Protein AF-B4JBG0-F1 (afdb_monomer)

Radius of gyration: 37.51 Å; Cα contacts (8 Å, |Δi|>4): 17; chains: 1; bounding box: 62×60×106 Å

Mean predicted aligned error: 23.63 Å

pLDDT: mean 70.53, std 15.58, range [37.72, 96.38]

Solvent-accessible surface area (backbone atoms only — not comparable to full-atom values): 13204 Å² total; per-residue (Å²): 129,67,69,64,56,56,51,51,51,51,54,51,50,54,48,53,53,52,51,49,61,75,44,58,84,72,68,72,91,70,79,75,73,77,75,76,70,78,68,74,83,73,75,82,73,74,81,70,59,73,80,53,52,57,50,53,54,50,50,52,53,47,50,55,56,53,70,66,50,75,58,70,83,39,72,68,43,46,50,54,52,52,52,52,53,52,50,50,54,49,48,54,51,52,53,58,68,71,44,82,84,78,75,79,76,85,73,83,68,92,79,79,80,88,86,83,91,81,79,93,68,99,72,76,83,82,74,77,76,72,72,48,78,65,57,61,54,54,58,74,74,43,80,87,78,60,52,72,70,57,50,52,51,50,52,54,52,52,51,49,52,36,66,71,40,90,84,50,53,69,68,53,42,52,51,50,50,62,71,49,63,79,53,77,81,68,77,85,71,74,79,82,74,90,75,80,84,81,86,87,133

Foldseek 3Di:
DCPVVVVVVVVVVVVVVVVCVVCVPVDDDDPPPPPPPVDDPDPPPPDDPPVVVVVVVVVVVVVVVVVPPDPCPDPVNVVVVVVVVVVVVVVVVVVVVPDDDDDPPPPPDPDDDDDDDDDDDPPDPVCPCPPPPVNVVVCVPDVVPDDPVSVVVVVVVLVVQVVVPVDDDSVVSVVVCVVCVVVPPPPPDDDDDPPPPDDDD

Sequence (201 aa):
MFHSDVKRLNNRHKRDVADRSKNWGKKKFTPNAFRRTEAEPVPEETSQPWNHVKNDILDGEHEERNAERFDMNSAQAKEFRRQREQNHRRNIIETSRNTKTKWESFDDDNNAAETSESKTNPGKKNYKETMTSKTKRSIMENPQNMDFTQRNYLRRKLTKAVMTQKNDSLNAAIQDMKRNACKVHKDQIQPLNKNNKFRNN

Organism: Drosophila grimshawi (NCBI:txid7222)

Structure (mmCIF, N/CA/C/O backbone):
data_AF-B4JBG0-F1
#
_entry.id   AF-B4JBG0-F1
#
loop_
_atom_site.group_PDB
_atom_site.id
_atom_site.type_symbol
_atom_site.label_atom_id
_atom_site.label_alt_id
_atom_site.label_comp_id
_atom_site.label_asym_id
_atom_site.label_entity_id
_atom_site.label_seq_id
_atom_site.pdbx_PDB_ins_code
_atom_site.Cartn_x
_atom_site.Cartn_y
_atom_site.Cartn_z
_atom_site.occupancy
_atom_site.B_iso_or_equiv
_atom_site.auth_seq_id
_atom_site.auth_comp_id
_atom_site.auth_asym_id
_atom_site.auth_atom_id
_atom_site.pdbx_PDB_model_num
ATOM 1 N N . MET A 1 1 ? -15.454 -18.303 -19.353 1.00 56.03 1 MET A N 1
ATOM 2 C CA . MET A 1 1 ? -14.757 -18.461 -20.651 1.00 56.03 1 MET A CA 1
ATOM 3 C C . MET A 1 1 ? -13.230 -18.615 -20.560 1.00 56.03 1 MET A C 1
ATOM 5 O O . MET A 1 1 ? -12.687 -19.261 -21.432 1.00 56.03 1 MET A O 1
ATOM 9 N N . PHE A 1 2 ? -12.521 -18.156 -19.517 1.00 60.69 2 PHE A N 1
ATOM 10 C CA . PHE A 1 2 ? -11.036 -18.164 -19.492 1.00 60.69 2 PHE A CA 1
ATOM 11 C C . PHE A 1 2 ? -10.324 -19.483 -19.111 1.00 60.69 2 PHE A C 1
ATOM 13 O O . PHE A 1 2 ? -9.099 -19.566 -19.155 1.00 60.69 2 PHE A O 1
ATOM 20 N N . HIS A 1 3 ? -11.047 -20.531 -18.702 1.00 61.06 3 HIS A N 1
ATOM 21 C CA . HIS A 1 3 ? -10.412 -21.753 -18.176 1.00 61.06 3 HIS A CA 1
ATOM 22 C C . HIS A 1 3 ? -9.765 -22.620 -19.273 1.00 61.06 3 HIS A C 1
ATOM 24 O O . HIS A 1 3 ? -8.791 -23.330 -19.013 1.00 61.06 3 HIS A O 1
ATOM 30 N N . SER A 1 4 ? -10.266 -22.548 -20.510 1.00 71.19 4 SER A N 1
ATOM 31 C CA . SER A 1 4 ? -9.694 -23.257 -21.661 1.00 71.19 4 SER A CA 1
ATOM 32 C C . SER A 1 4 ? -8.328 -22.703 -22.057 1.00 71.19 4 SER A C 1
ATOM 34 O O . SER A 1 4 ? -7.430 -23.473 -22.400 1.00 71.19 4 SER A O 1
ATOM 36 N N . ASP A 1 5 ? -8.152 -21.387 -21.966 1.00 75.19 5 ASP A N 1
ATOM 37 C CA . ASP A 1 5 ? -6.947 -20.707 -22.439 1.00 75.19 5 ASP A CA 1
ATOM 38 C C . ASP A 1 5 ? -5.786 -20.902 -21.466 1.00 75.19 5 ASP A C 1
ATOM 40 O O . ASP A 1 5 ? -4.676 -21.228 -21.887 1.00 75.19 5 ASP A O 1
ATOM 44 N N . VAL A 1 6 ? -6.064 -20.863 -20.159 1.00 76.75 6 VAL A N 1
ATOM 45 C CA . VAL A 1 6 ? -5.080 -21.189 -19.114 1.00 76.75 6 VAL A CA 1
ATOM 46 C C . VAL A 1 6 ? -4.609 -22.644 -19.236 1.00 76.75 6 VAL A C 1
ATOM 48 O O . VAL A 1 6 ? -3.413 -22.926 -19.142 1.00 76.75 6 VAL A O 1
ATOM 51 N N . LYS A 1 7 ? -5.522 -23.584 -19.520 1.00 78.88 7 LYS A N 1
ATOM 52 C CA . LYS A 1 7 ? -5.166 -24.998 -19.732 1.00 78.88 7 LYS A CA 1
ATOM 53 C C . LYS A 1 7 ? -4.326 -25.190 -21.002 1.00 78.88 7 LYS A C 1
ATOM 55 O O . LYS A 1 7 ? -3.377 -25.974 -20.993 1.00 78.88 7 LYS A O 1
ATOM 60 N N . ARG A 1 8 ? -4.629 -24.453 -22.079 1.00 78.75 8 ARG A N 1
ATOM 61 C CA . ARG A 1 8 ? -3.842 -24.455 -23.327 1.00 78.75 8 ARG A CA 1
ATOM 62 C C . ARG A 1 8 ? -2.435 -23.888 -23.119 1.00 78.75 8 ARG A C 1
ATOM 64 O O . ARG A 1 8 ? -1.479 -24.512 -23.573 1.00 78.75 8 ARG A O 1
ATOM 71 N N . LEU A 1 9 ? -2.300 -22.772 -22.403 1.00 81.38 9 LEU A N 1
ATOM 72 C CA . LEU A 1 9 ? -1.011 -22.164 -22.049 1.00 81.38 9 LEU A CA 1
ATOM 73 C C . LEU A 1 9 ? -0.147 -23.108 -21.206 1.00 81.38 9 LEU A C 1
ATOM 75 O O . LEU A 1 9 ? 1.017 -23.324 -21.531 1.00 81.38 9 LEU A O 1
ATOM 79 N N . ASN A 1 10 ? -0.730 -23.744 -20.187 1.00 87.19 10 ASN A N 1
ATOM 80 C CA . ASN A 1 10 ? -0.010 -24.693 -19.335 1.00 87.19 10 ASN A CA 1
ATOM 81 C C . ASN A 1 10 ? 0.473 -25.924 -20.128 1.00 87.19 10 ASN A C 1
ATOM 83 O O . ASN A 1 10 ? 1.607 -26.371 -19.978 1.00 87.19 10 ASN A O 1
ATOM 87 N N . ASN A 1 11 ? -0.353 -26.441 -21.042 1.00 88.00 11 ASN A N 1
ATOM 88 C CA . ASN A 1 11 ? 0.038 -27.560 -21.900 1.00 88.00 11 ASN A CA 1
ATOM 89 C C . ASN A 1 11 ? 1.145 -27.192 -22.899 1.00 88.00 11 ASN A C 1
ATOM 91 O O . ASN A 1 11 ? 2.016 -28.021 -23.152 1.00 88.00 11 ASN A O 1
ATOM 95 N N . ARG A 1 12 ? 1.133 -25.971 -23.453 1.00 88.75 12 ARG A N 1
ATOM 96 C CA . ARG A 1 12 ? 2.230 -25.469 -24.300 1.00 88.75 12 ARG A CA 1
ATOM 97 C C . ARG A 1 12 ? 3.521 -25.351 -23.498 1.00 88.75 12 ARG A C 1
ATOM 99 O O . ARG A 1 12 ? 4.521 -25.936 -23.885 1.00 88.75 12 ARG A O 1
ATOM 106 N N . HIS A 1 13 ? 3.453 -24.726 -22.325 1.00 91.75 13 HIS A N 1
ATOM 107 C CA . HIS A 1 13 ? 4.610 -24.570 -21.451 1.00 91.75 13 HIS A CA 1
ATOM 108 C C . HIS A 1 13 ? 5.239 -25.916 -21.062 1.00 91.75 13 HIS A C 1
ATOM 110 O O . HIS A 1 13 ? 6.452 -26.082 -21.150 1.00 91.75 13 HIS A O 1
ATOM 116 N N . LYS A 1 14 ? 4.425 -26.917 -20.700 1.00 93.06 14 LYS A N 1
ATOM 117 C CA . LYS A 1 14 ? 4.922 -28.268 -20.389 1.00 93.06 14 LYS A CA 1
ATOM 118 C C . LYS A 1 14 ? 5.641 -28.928 -21.568 1.00 93.0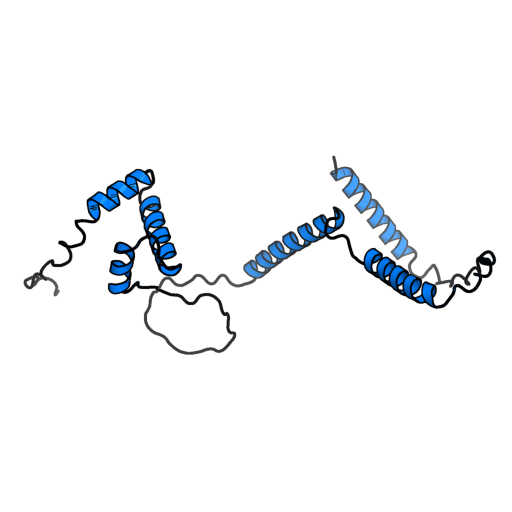6 14 LYS A C 1
ATOM 120 O O . LYS A 1 14 ? 6.638 -29.610 -21.349 1.00 93.06 14 LYS A O 1
ATOM 125 N N . ARG A 1 15 ? 5.151 -28.732 -22.797 1.00 91.81 15 ARG A N 1
ATOM 126 C CA . ARG A 1 15 ? 5.816 -29.235 -24.010 1.00 91.81 15 ARG A CA 1
ATOM 127 C C . ARG A 1 15 ? 7.142 -28.522 -24.242 1.00 91.81 15 ARG A C 1
ATOM 129 O O . ARG A 1 15 ? 8.154 -29.195 -24.375 1.00 91.81 15 ARG A O 1
ATOM 136 N N . ASP A 1 16 ? 7.161 -27.196 -24.146 1.00 91.88 16 ASP A N 1
ATOM 137 C CA . ASP A 1 16 ? 8.381 -26.403 -24.329 1.00 91.88 16 ASP A CA 1
ATOM 138 C C . ASP A 1 16 ? 9.471 -26.781 -23.316 1.00 91.88 16 ASP A C 1
ATOM 140 O O . ASP A 1 16 ? 10.646 -26.887 -23.667 1.00 91.88 16 ASP A O 1
ATOM 144 N N . VAL A 1 17 ? 9.097 -27.015 -22.053 1.00 93.06 17 VAL A N 1
ATOM 145 C CA . VAL A 1 17 ? 10.032 -27.467 -21.011 1.00 93.06 17 VAL A CA 1
ATOM 146 C C . VAL A 1 17 ? 10.574 -28.862 -21.326 1.00 93.06 17 VAL A C 1
ATOM 148 O O . VAL A 1 17 ? 11.779 -29.084 -21.204 1.00 93.06 17 VAL A O 1
ATOM 151 N N . ALA A 1 18 ? 9.716 -29.789 -21.763 1.00 92.94 18 ALA A N 1
ATOM 152 C CA . ALA A 1 18 ? 10.130 -31.139 -22.139 1.00 92.94 18 ALA A CA 1
ATOM 153 C C . ALA A 1 18 ? 11.039 -31.152 -23.381 1.00 92.94 18 ALA A C 1
ATOM 155 O O . ALA A 1 18 ? 11.994 -31.925 -23.445 1.00 92.94 18 ALA A O 1
ATOM 156 N N . ASP A 1 19 ? 10.783 -30.285 -24.357 1.00 91.75 19 ASP A N 1
ATOM 157 C CA . ASP A 1 19 ? 11.607 -30.177 -25.559 1.00 91.75 19 ASP A CA 1
ATOM 158 C C . ASP A 1 19 ? 12.957 -29.520 -25.249 1.00 91.75 19 ASP A C 1
ATOM 160 O O . ASP A 1 19 ? 13.998 -29.981 -25.722 1.00 91.75 19 ASP A O 1
ATOM 164 N N . ARG A 1 20 ? 12.976 -28.495 -24.385 1.00 87.19 20 ARG A N 1
ATOM 165 C CA . ARG A 1 20 ? 14.219 -27.882 -23.890 1.00 87.19 20 ARG A CA 1
ATOM 166 C C . ARG A 1 20 ? 15.070 -28.867 -23.100 1.00 87.19 20 ARG A C 1
ATOM 168 O O . ARG A 1 20 ? 16.278 -28.889 -23.310 1.00 87.19 20 ARG A O 1
ATOM 175 N N . SER A 1 21 ? 14.474 -29.689 -22.234 1.00 89.31 21 SER A N 1
ATOM 176 C CA . SER A 1 21 ? 15.226 -30.686 -21.462 1.00 89.31 21 SER A CA 1
ATOM 177 C C . SER A 1 21 ? 15.773 -31.809 -22.350 1.00 89.31 21 SER A C 1
ATOM 179 O O . SER A 1 21 ? 16.928 -32.192 -22.196 1.00 89.31 21 SER A O 1
ATOM 181 N N . LYS A 1 22 ? 15.010 -32.273 -23.350 1.00 89.69 22 LYS A N 1
ATOM 182 C CA . LYS A 1 22 ? 15.480 -33.259 -24.347 1.00 89.69 22 LYS A CA 1
ATOM 183 C C . LYS A 1 22 ? 16.583 -32.733 -25.266 1.00 89.69 22 LYS A C 1
ATOM 185 O O . LYS A 1 22 ? 17.372 -33.529 -25.786 1.00 89.69 22 LYS A O 1
ATOM 190 N N . ASN A 1 23 ? 16.601 -31.425 -25.512 1.00 86.50 23 ASN A N 1
ATOM 191 C CA . ASN A 1 23 ? 17.587 -30.760 -26.364 1.00 86.50 23 ASN A CA 1
ATOM 192 C C . ASN A 1 23 ? 18.730 -30.118 -25.570 1.00 86.50 23 ASN A C 1
ATOM 194 O O . ASN A 1 23 ? 19.652 -29.558 -26.173 1.00 86.50 23 ASN A O 1
ATOM 198 N N . TRP A 1 24 ? 18.702 -30.230 -24.239 1.00 83.69 24 TRP A N 1
ATOM 199 C CA . TRP A 1 24 ? 19.770 -29.763 -23.369 1.00 83.69 24 TRP A CA 1
ATOM 200 C C . TRP A 1 24 ? 21.075 -30.479 -23.732 1.00 83.69 24 TRP A C 1
ATOM 202 O O . TRP A 1 24 ? 21.121 -31.703 -23.831 1.00 83.69 24 TRP A O 1
ATOM 212 N N . GLY A 1 25 ? 22.126 -29.713 -24.020 1.00 82.69 25 GLY A N 1
ATOM 213 C CA . GLY A 1 25 ? 23.433 -30.243 -24.425 1.00 82.69 25 GLY A CA 1
ATOM 214 C C . GLY A 1 25 ? 23.555 -30.719 -25.881 1.00 82.69 25 GLY A C 1
ATOM 215 O O . GLY A 1 25 ? 24.675 -30.934 -26.336 1.00 82.69 25 GLY A O 1
ATOM 216 N N . LYS A 1 26 ? 22.458 -30.834 -26.650 1.00 86.38 26 LYS A N 1
ATOM 217 C CA . LYS A 1 26 ? 22.520 -31.215 -28.080 1.00 86.38 26 LYS A CA 1
ATOM 218 C C . LYS A 1 26 ? 22.885 -30.044 -28.987 1.00 86.38 26 LYS A C 1
ATOM 220 O O . LYS A 1 26 ? 23.629 -30.210 -29.950 1.00 86.38 26 LYS A O 1
ATOM 225 N N . LYS A 1 27 ? 22.365 -28.850 -28.686 1.00 83.25 27 LYS A N 1
ATOM 226 C CA . LYS A 1 27 ? 22.688 -27.623 -29.420 1.00 83.25 27 LYS A CA 1
ATOM 227 C C . LYS A 1 27 ? 23.849 -26.921 -28.723 1.00 83.25 27 LYS A C 1
ATOM 229 O O . LYS A 1 27 ? 23.680 -26.385 -27.631 1.00 83.25 27 LYS A O 1
ATOM 234 N N . LYS A 1 28 ? 25.026 -26.925 -29.350 1.00 84.38 28 LYS A N 1
ATOM 235 C CA . LYS A 1 28 ? 26.156 -26.111 -28.891 1.00 84.38 28 LYS A CA 1
ATOM 236 C C . LYS A 1 28 ? 25.853 -24.638 -29.155 1.00 84.38 28 LYS A C 1
ATOM 238 O O . LYS A 1 28 ? 25.205 -24.299 -30.146 1.00 84.38 28 LYS A O 1
ATOM 243 N N . PHE A 1 29 ? 26.304 -23.771 -28.256 1.00 80.88 29 PHE A N 1
ATOM 244 C CA . PHE A 1 29 ? 26.262 -22.334 -28.478 1.00 80.88 29 PHE A CA 1
ATOM 245 C C . PHE A 1 29 ? 27.183 -22.000 -29.656 1.00 80.88 29 PHE A C 1
ATOM 247 O O . PHE A 1 29 ? 28.402 -22.092 -29.544 1.00 80.88 29 PHE A O 1
ATOM 254 N N . THR A 1 30 ? 26.593 -21.664 -30.798 1.00 82.31 30 THR A N 1
ATOM 255 C CA . THR A 1 30 ? 27.306 -21.069 -31.926 1.00 82.31 30 THR A CA 1
ATOM 256 C C . THR A 1 30 ? 27.101 -19.562 -31.816 1.00 82.31 30 THR A C 1
ATOM 258 O O . THR A 1 30 ? 25.978 -19.113 -32.079 1.00 82.31 30 THR A O 1
ATOM 261 N N . PRO A 1 31 ? 28.106 -18.781 -31.370 1.00 80.50 31 PRO A N 1
ATOM 262 C CA . PRO A 1 31 ? 27.984 -17.333 -31.360 1.00 80.50 31 PRO A CA 1
ATOM 263 C C . PRO A 1 31 ? 27.616 -16.898 -32.773 1.00 80.50 31 PRO A C 1
ATOM 265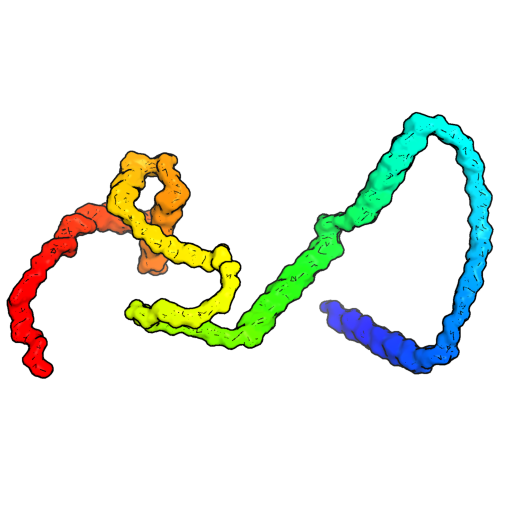 O O . PRO A 1 31 ? 28.273 -17.279 -33.742 1.00 80.50 31 PRO A O 1
ATOM 268 N N . ASN A 1 32 ? 26.508 -16.173 -32.890 1.00 78.12 32 ASN A N 1
ATOM 269 C CA . ASN A 1 32 ? 26.124 -15.583 -34.155 1.00 78.12 32 ASN A CA 1
ATOM 270 C C . ASN A 1 32 ? 27.216 -14.560 -34.465 1.00 78.12 32 ASN A C 1
ATOM 272 O O . ASN A 1 32 ? 27.282 -13.531 -33.793 1.00 78.12 32 ASN A O 1
ATOM 276 N N . ALA A 1 33 ? 28.131 -14.893 -35.382 1.00 73.62 33 ALA A N 1
ATOM 277 C CA . ALA A 1 33 ? 29.128 -13.950 -35.858 1.00 73.62 33 ALA A CA 1
ATOM 278 C C . ALA A 1 33 ? 28.343 -12.716 -36.274 1.00 73.62 33 ALA A C 1
ATOM 280 O O . ALA A 1 33 ? 27.440 -12.851 -37.100 1.00 73.62 33 ALA A O 1
ATOM 281 N N . PHE A 1 34 ? 28.599 -11.589 -35.604 1.00 67.06 34 PHE A N 1
ATOM 282 C CA . PHE A 1 34 ? 27.890 -10.336 -35.806 1.00 67.06 34 PHE A CA 1
ATOM 283 C C . PHE A 1 34 ? 27.675 -10.157 -37.304 1.00 67.06 34 PHE A C 1
ATOM 285 O O . PHE A 1 34 ? 28.624 -9.868 -38.035 1.00 67.06 34 PHE A O 1
ATOM 292 N N . ARG A 1 35 ? 26.449 -10.414 -37.780 1.00 62.00 35 ARG A N 1
ATOM 293 C CA . ARG A 1 35 ? 26.078 -10.014 -39.126 1.00 62.00 35 ARG A CA 1
ATOM 294 C C . ARG A 1 35 ? 26.209 -8.510 -39.053 1.00 62.00 35 ARG A C 1
ATOM 296 O O . ARG A 1 35 ? 25.406 -7.864 -38.386 1.00 62.00 35 ARG A O 1
ATOM 303 N N . ARG A 1 36 ? 27.288 -7.987 -39.634 1.00 59.69 36 ARG A N 1
ATOM 304 C CA . ARG A 1 36 ? 27.397 -6.577 -39.958 1.00 59.69 36 ARG A CA 1
ATOM 305 C C . ARG A 1 36 ? 26.268 -6.349 -40.944 1.00 59.69 36 ARG A C 1
ATOM 307 O O . ARG A 1 36 ? 26.414 -6.595 -42.133 1.00 59.69 36 ARG A O 1
ATOM 314 N N . THR A 1 37 ? 25.096 -6.026 -40.420 1.00 60.41 37 THR A N 1
ATOM 315 C CA . THR A 1 37 ? 24.135 -5.248 -41.172 1.00 60.41 37 THR A CA 1
ATOM 316 C C . THR A 1 37 ? 24.921 -3.990 -41.490 1.00 60.41 37 THR A C 1
ATOM 318 O O . THR A 1 37 ? 25.260 -3.247 -40.569 1.00 60.41 37 THR A O 1
ATOM 321 N N . GLU A 1 38 ? 25.380 -3.853 -42.733 1.00 63.91 38 GLU A N 1
ATOM 322 C CA . GLU A 1 38 ? 25.881 -2.577 -43.225 1.00 63.91 38 GLU A CA 1
ATOM 323 C C . GLU A 1 38 ? 24.757 -1.584 -42.953 1.00 63.91 38 GLU A C 1
ATOM 325 O O . GLU A 1 38 ? 23.702 -1.633 -43.582 1.00 63.91 38 GLU A O 1
ATOM 330 N N . ALA A 1 39 ? 24.924 -0.795 -41.895 1.00 63.44 39 ALA A N 1
ATOM 331 C CA . ALA A 1 39 ? 24.074 0.348 -41.673 1.00 63.44 39 ALA A CA 1
ATOM 332 C C . ALA A 1 39 ? 24.335 1.272 -42.859 1.00 63.44 39 ALA A C 1
ATOM 334 O O . ALA A 1 39 ? 25.496 1.546 -43.178 1.00 63.44 39 ALA A O 1
ATOM 335 N N . GLU A 1 40 ? 23.265 1.677 -43.540 1.00 70.69 40 GLU A N 1
ATOM 336 C CA . GLU A 1 40 ? 23.336 2.698 -44.578 1.00 70.69 40 GLU A CA 1
ATOM 337 C C . GLU A 1 40 ? 24.154 3.885 -44.042 1.00 70.69 40 GLU A C 1
ATOM 339 O O . GLU A 1 40 ? 24.006 4.230 -42.863 1.00 70.69 40 GLU A O 1
ATOM 344 N N . PRO A 1 41 ? 25.064 4.466 -44.846 1.00 62.91 41 PRO A N 1
ATOM 345 C CA . PRO A 1 41 ? 25.885 5.578 -44.395 1.00 62.91 41 PRO A CA 1
ATOM 346 C C . PRO A 1 41 ? 24.961 6.700 -43.927 1.00 62.91 41 PRO A C 1
ATOM 348 O O . PRO A 1 41 ? 24.221 7.283 -44.721 1.00 62.91 41 PRO A O 1
ATOM 351 N N . VAL A 1 42 ? 24.979 6.956 -42.619 1.00 63.81 42 VAL A N 1
ATOM 352 C CA . VAL A 1 42 ? 24.262 8.074 -42.010 1.00 63.81 42 VAL A CA 1
ATOM 353 C C . VAL A 1 42 ? 24.779 9.340 -42.698 1.00 63.81 42 VAL A C 1
ATOM 355 O O . VAL A 1 42 ? 25.999 9.520 -42.749 1.00 63.81 42 VAL A O 1
ATOM 358 N N . PRO A 1 43 ? 23.905 10.175 -43.290 1.00 66.31 43 PRO A N 1
ATOM 359 C CA . PRO A 1 43 ? 24.338 11.415 -43.917 1.00 66.31 43 PRO A CA 1
ATOM 360 C C . PRO A 1 43 ? 25.118 12.230 -42.886 1.00 66.31 43 PRO A C 1
ATOM 362 O O . PRO A 1 43 ? 24.651 12.392 -41.761 1.00 66.31 43 PRO A O 1
ATOM 365 N N . GLU A 1 44 ? 26.317 12.684 -43.257 1.00 62.62 44 GLU A N 1
ATOM 366 C CA . GLU A 1 44 ? 27.187 13.466 -42.380 1.00 62.62 44 GLU A CA 1
ATOM 367 C C . GLU A 1 44 ? 26.400 14.656 -41.823 1.00 62.62 44 GLU A C 1
ATOM 369 O O . GLU A 1 44 ? 26.018 15.574 -42.554 1.00 62.62 44 GLU A O 1
ATOM 374 N N . GLU A 1 45 ? 26.104 14.603 -40.526 1.00 62.19 45 GLU A N 1
ATOM 375 C CA . GLU A 1 45 ? 25.400 15.666 -39.830 1.00 62.19 45 GLU A CA 1
ATOM 376 C C . GLU A 1 45 ? 26.271 16.921 -39.897 1.00 62.19 45 GLU A C 1
ATOM 378 O O . GLU A 1 45 ? 27.345 17.002 -39.297 1.00 62.19 45 GLU A O 1
ATOM 383 N N . THR A 1 46 ? 25.828 17.909 -40.673 1.00 63.91 46 THR A N 1
ATOM 384 C CA . THR A 1 46 ? 26.447 19.232 -40.707 1.00 63.91 46 THR A CA 1
ATOM 385 C C . THR A 1 46 ? 26.528 19.749 -39.275 1.00 63.91 46 THR A C 1
ATOM 387 O O . THR A 1 46 ? 25.490 19.898 -38.628 1.00 63.91 46 THR A O 1
ATOM 390 N N . SER A 1 47 ? 27.746 19.984 -38.779 1.00 64.06 47 SER A N 1
ATOM 391 C CA . SER A 1 47 ? 28.008 20.315 -37.378 1.00 64.06 47 SER A CA 1
ATOM 392 C C . SER A 1 47 ? 27.096 21.448 -36.907 1.00 64.06 47 SER A C 1
ATOM 394 O O . SER A 1 47 ? 27.250 22.595 -37.341 1.00 64.06 47 SER A O 1
ATOM 396 N N . GLN A 1 48 ? 26.142 21.131 -36.032 1.00 69.50 48 GLN A N 1
ATOM 397 C CA . GLN A 1 48 ? 25.280 22.151 -35.459 1.00 69.50 48 GLN A CA 1
ATOM 398 C C . GLN A 1 48 ? 26.102 23.086 -34.554 1.00 69.50 48 GLN A C 1
ATOM 400 O O . GLN A 1 48 ? 27.048 22.642 -33.893 1.00 69.50 48 GLN A O 1
ATOM 405 N N . PRO A 1 49 ? 25.778 24.391 -34.499 1.00 81.12 49 PRO A N 1
ATOM 406 C CA . PRO A 1 49 ? 26.466 25.323 -33.612 1.00 81.12 49 PRO A CA 1
ATOM 407 C C . PRO A 1 49 ? 26.367 24.863 -32.152 1.00 81.12 49 PRO A C 1
ATOM 409 O O . PRO A 1 49 ? 25.313 24.403 -31.721 1.00 81.12 49 PRO A O 1
ATO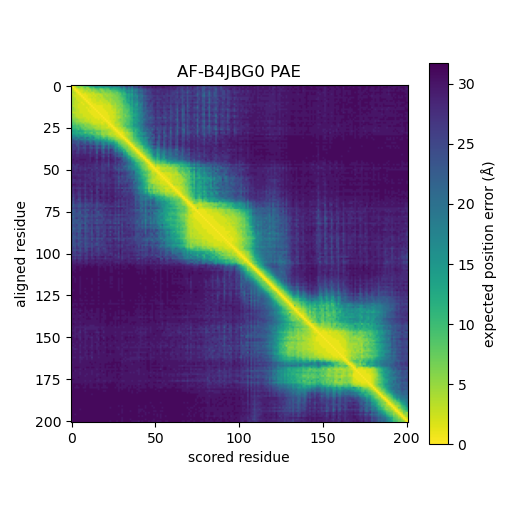M 412 N N . TRP A 1 50 ? 27.417 25.076 -31.351 1.00 75.12 50 TRP A N 1
ATOM 413 C CA . TRP A 1 50 ? 27.492 24.640 -29.941 1.00 75.12 50 TRP A CA 1
ATOM 414 C C . TRP A 1 50 ? 26.313 25.100 -29.062 1.00 75.12 50 TRP A C 1
ATOM 416 O O . TRP A 1 50 ? 25.987 24.471 -28.056 1.00 75.12 50 TRP A O 1
ATOM 426 N N . ASN A 1 51 ? 25.655 26.196 -29.448 1.00 75.75 51 ASN A N 1
ATOM 427 C CA . ASN A 1 51 ? 24.460 26.701 -28.774 1.00 75.75 51 ASN A CA 1
ATOM 428 C C . ASN A 1 51 ? 23.255 25.752 -28.894 1.00 75.75 51 ASN A C 1
ATOM 430 O O . ASN A 1 51 ? 22.434 25.728 -27.984 1.00 75.75 51 ASN A O 1
ATOM 434 N N . HIS A 1 52 ? 23.162 24.969 -29.972 1.00 77.56 52 HIS A N 1
ATOM 435 C CA . HIS A 1 52 ? 22.097 23.986 -30.194 1.00 77.56 52 HIS A CA 1
ATOM 436 C C . HIS A 1 52 ? 22.433 22.631 -29.567 1.00 77.56 52 HIS A C 1
ATOM 438 O O . HIS A 1 52 ? 21.577 22.042 -28.921 1.00 77.56 52 HIS A O 1
ATOM 444 N N . VAL A 1 53 ? 23.712 22.239 -29.585 1.00 78.25 53 VAL A N 1
ATOM 445 C CA . VAL A 1 53 ? 24.203 20.987 -28.978 1.00 78.25 53 VAL A CA 1
ATOM 446 C C . VAL A 1 53 ? 23.832 20.871 -27.494 1.00 78.25 53 VAL A C 1
ATOM 448 O O . VAL A 1 53 ? 23.504 19.792 -27.016 1.00 78.25 53 VAL A O 1
ATOM 451 N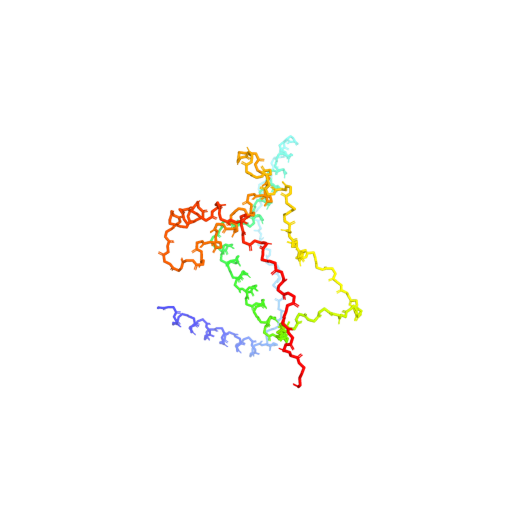 N . LYS A 1 54 ? 23.853 21.976 -26.737 1.00 76.75 54 LYS A N 1
ATOM 452 C CA . LYS A 1 54 ? 23.441 21.958 -25.321 1.00 76.75 54 LYS A CA 1
ATOM 453 C C . LYS A 1 54 ? 21.959 21.643 -25.138 1.00 76.75 54 LYS A C 1
ATOM 455 O O . LYS A 1 54 ? 21.621 20.959 -24.179 1.00 76.75 54 LYS A O 1
ATOM 460 N N . ASN A 1 55 ? 21.106 22.159 -26.019 1.00 80.12 55 ASN A N 1
ATOM 461 C CA . ASN A 1 55 ? 19.677 21.880 -25.968 1.00 80.12 55 ASN A CA 1
ATOM 462 C C . ASN A 1 55 ? 19.420 20.440 -26.407 1.00 80.12 55 ASN A C 1
ATOM 464 O O . ASN A 1 55 ? 18.724 19.738 -25.695 1.00 80.12 55 ASN A O 1
ATOM 468 N N . ASP A 1 56 ? 20.101 19.957 -27.448 1.00 79.25 56 ASP A N 1
ATOM 469 C CA . ASP A 1 56 ? 19.974 18.569 -27.909 1.00 79.25 56 ASP A CA 1
ATOM 470 C C . ASP A 1 56 ? 20.431 17.553 -26.848 1.00 79.25 56 ASP A C 1
ATOM 472 O O . ASP A 1 56 ? 19.799 16.517 -26.663 1.00 79.25 56 ASP A O 1
ATOM 476 N N . ILE A 1 57 ? 21.499 17.856 -26.096 1.00 78.00 57 ILE A N 1
ATOM 477 C CA . ILE A 1 57 ? 21.942 17.022 -24.965 1.00 78.00 57 ILE A CA 1
ATOM 478 C C . ILE A 1 57 ? 20.883 17.004 -23.855 1.00 78.00 57 ILE A C 1
ATOM 480 O O . ILE A 1 57 ? 20.616 15.950 -23.277 1.00 78.00 57 ILE A O 1
ATOM 484 N N . LEU A 1 58 ? 20.289 18.158 -23.539 1.00 76.94 58 LEU A N 1
ATOM 485 C CA . LEU A 1 58 ? 19.250 18.251 -22.512 1.00 76.94 58 LEU A CA 1
ATOM 486 C C . LEU A 1 58 ? 17.959 17.555 -22.951 1.00 76.94 58 LEU A C 1
ATOM 488 O O . LEU A 1 58 ? 17.357 16.845 -22.149 1.00 76.94 58 LEU A O 1
ATOM 492 N N . ASP A 1 59 ? 17.559 17.726 -24.206 1.00 78.38 59 ASP A N 1
ATOM 493 C CA . ASP A 1 59 ? 16.354 17.139 -24.781 1.00 78.38 59 ASP A CA 1
ATOM 494 C C . ASP A 1 59 ? 16.509 15.618 -24.912 1.00 78.38 59 ASP A C 1
ATOM 496 O O . ASP A 1 59 ? 15.628 14.883 -24.467 1.00 78.38 59 ASP A O 1
ATOM 500 N N . GLY A 1 60 ? 17.670 15.131 -25.365 1.00 75.81 60 GLY A N 1
ATOM 501 C CA . GLY A 1 60 ? 17.997 13.703 -25.382 1.00 75.81 60 GLY A CA 1
ATOM 502 C C . GLY A 1 60 ? 17.998 13.077 -23.983 1.00 75.81 60 GLY A C 1
ATOM 503 O O . GLY A 1 60 ? 17.394 12.027 -23.770 1.00 75.81 60 GLY A O 1
ATOM 504 N N . GLU A 1 61 ? 18.585 13.747 -22.985 1.00 72.56 61 GLU A N 1
ATOM 505 C CA . GLU A 1 61 ? 18.569 13.257 -21.600 1.00 72.56 61 GLU A CA 1
ATOM 506 C C . GLU A 1 61 ? 17.153 13.286 -20.992 1.00 72.56 61 GLU A C 1
ATOM 508 O O . GLU A 1 61 ? 16.776 12.403 -20.212 1.00 72.56 61 GLU A O 1
ATOM 513 N N . HIS A 1 62 ? 16.335 14.281 -21.341 1.00 68.06 62 HIS A N 1
ATOM 514 C CA . HIS A 1 62 ? 14.938 14.350 -20.922 1.00 68.06 62 HIS A CA 1
ATOM 515 C C . HIS A 1 62 ? 14.081 13.265 -21.576 1.00 68.06 62 HIS A C 1
ATOM 517 O O . HIS A 1 62 ? 13.245 12.677 -20.886 1.00 68.06 62 HIS A O 1
ATOM 523 N N . GLU A 1 63 ? 14.278 12.974 -22.858 1.00 67.75 63 GLU A N 1
ATOM 524 C CA . GLU A 1 63 ? 13.575 11.909 -23.573 1.00 67.75 63 GLU A CA 1
ATOM 525 C C . GLU A 1 63 ? 13.968 10.524 -23.058 1.00 67.75 63 GLU A C 1
ATOM 527 O O . GLU A 1 63 ? 13.077 9.728 -22.763 1.00 67.75 63 GLU A O 1
ATOM 532 N N . GLU A 1 64 ? 15.255 10.257 -22.821 1.00 66.75 64 GLU A N 1
ATOM 533 C CA . GLU A 1 64 ? 15.715 8.996 -22.224 1.00 66.75 64 GLU A CA 1
ATOM 534 C C . GLU A 1 64 ? 15.174 8.813 -20.799 1.00 66.75 64 GLU A C 1
ATOM 536 O O . GLU A 1 64 ? 14.590 7.774 -20.474 1.00 66.75 64 GLU A O 1
ATOM 541 N N . ARG A 1 65 ? 15.257 9.850 -19.952 1.00 64.94 65 ARG A N 1
ATOM 542 C CA . ARG A 1 65 ? 14.700 9.802 -18.588 1.00 64.94 65 ARG A CA 1
ATOM 543 C C . ARG A 1 65 ? 13.177 9.691 -18.572 1.00 64.94 65 ARG A C 1
ATOM 545 O O . ARG A 1 65 ? 12.627 9.135 -17.622 1.00 64.94 65 ARG A O 1
ATOM 552 N N . ASN A 1 66 ? 12.472 10.244 -19.558 1.00 64.19 66 ASN A N 1
ATOM 553 C CA . ASN A 1 66 ? 11.015 10.137 -19.655 1.00 64.19 66 ASN A CA 1
ATOM 554 C C . ASN A 1 66 ? 10.574 8.798 -20.260 1.00 64.19 66 ASN A C 1
ATOM 556 O O . ASN A 1 66 ? 9.556 8.264 -19.825 1.00 64.19 66 ASN A O 1
ATOM 560 N N . ALA A 1 67 ? 11.347 8.219 -21.179 1.00 61.88 67 ALA A N 1
ATOM 561 C CA . ALA A 1 67 ? 11.132 6.869 -21.693 1.00 61.88 67 ALA A CA 1
ATOM 562 C C . ALA A 1 67 ? 11.347 5.801 -20.602 1.00 61.88 67 ALA A C 1
ATOM 564 O O . ALA A 1 67 ? 10.619 4.808 -20.558 1.00 61.88 67 ALA A O 1
ATOM 565 N N . GLU A 1 68 ? 12.280 6.030 -19.669 1.00 59.66 68 GLU A N 1
ATOM 566 C CA . GLU A 1 68 ? 12.503 5.171 -18.495 1.00 59.66 68 GLU A CA 1
ATOM 567 C C . GLU A 1 68 ? 11.514 5.401 -17.339 1.00 59.66 68 GLU A C 1
ATOM 569 O O . GLU A 1 68 ? 11.402 4.568 -16.428 1.00 59.66 68 GLU A O 1
ATOM 574 N N . ARG A 1 69 ? 10.755 6.505 -17.343 1.00 63.22 69 ARG A N 1
ATOM 575 C CA . ARG A 1 69 ? 9.717 6.747 -16.334 1.00 63.22 69 ARG A CA 1
ATOM 576 C C . ARG A 1 69 ? 8.535 5.825 -16.592 1.00 63.22 69 ARG A C 1
ATOM 578 O O . ARG A 1 69 ? 7.616 6.135 -17.341 1.00 63.22 69 ARG A O 1
ATOM 585 N N . PHE A 1 70 ? 8.546 4.690 -15.898 1.00 62.88 70 PHE A N 1
ATOM 586 C CA . PHE A 1 70 ? 7.439 3.742 -15.874 1.00 62.88 70 PHE A CA 1
ATOM 587 C C . PHE A 1 70 ? 6.133 4.474 -15.539 1.00 62.88 70 PHE A C 1
ATOM 589 O O . PHE A 1 70 ? 5.967 4.981 -14.424 1.00 62.88 70 PHE A O 1
ATOM 596 N N . ASP A 1 71 ? 5.204 4.531 -16.494 1.00 74.06 71 ASP A N 1
ATOM 597 C CA . ASP A 1 71 ? 3.910 5.177 -16.295 1.00 74.06 71 ASP A CA 1
ATOM 598 C C . ASP A 1 71 ? 3.136 4.447 -15.188 1.00 74.06 71 ASP A C 1
ATOM 600 O O . ASP A 1 71 ? 2.530 3.392 -15.385 1.00 74.06 71 ASP A O 1
ATOM 604 N N . MET A 1 72 ? 3.152 5.027 -13.987 1.00 72.88 72 MET A N 1
ATOM 605 C CA . MET A 1 72 ? 2.458 4.506 -12.809 1.00 72.88 72 MET A CA 1
ATOM 606 C C . MET A 1 72 ? 0.933 4.472 -12.978 1.00 72.88 72 MET A C 1
ATOM 608 O O . MET A 1 72 ? 0.253 3.793 -12.201 1.00 72.88 72 MET A O 1
ATOM 612 N N . ASN A 1 73 ? 0.392 5.189 -13.967 1.00 77.00 73 ASN A N 1
ATOM 613 C CA . ASN A 1 73 ? -1.033 5.234 -14.270 1.00 77.00 73 ASN A CA 1
ATOM 614 C C . ASN A 1 73 ? -1.452 4.241 -15.360 1.00 77.00 73 ASN A C 1
ATOM 616 O O . ASN A 1 73 ? -2.660 3.998 -15.503 1.00 77.00 73 ASN A O 1
ATOM 620 N N . SER A 1 74 ? -0.488 3.623 -16.049 1.00 86.88 74 SER A N 1
ATOM 621 C CA . SER A 1 74 ? -0.729 2.546 -17.005 1.00 86.88 74 SER A CA 1
ATOM 622 C C . SER A 1 74 ? -1.494 1.392 -16.350 1.00 86.88 74 SER A C 1
ATOM 624 O O . SER A 1 74 ? -1.309 1.063 -15.170 1.00 86.88 74 SER A O 1
ATOM 626 N N . ALA A 1 75 ? -2.377 0.751 -17.120 1.00 86.12 75 ALA A N 1
ATOM 627 C CA . ALA A 1 75 ? -3.181 -0.378 -16.654 1.00 86.12 75 ALA A CA 1
ATOM 628 C C . ALA A 1 75 ? -2.305 -1.513 -16.092 1.00 86.12 75 ALA A C 1
ATOM 630 O O . ALA A 1 75 ? -2.632 -2.101 -15.060 1.00 86.12 75 ALA A O 1
ATOM 631 N N . GLN A 1 76 ? -1.146 -1.746 -16.713 1.00 85.44 76 GLN A N 1
ATOM 632 C CA . GLN A 1 76 ? -0.187 -2.759 -16.286 1.00 85.44 76 GLN A CA 1
ATOM 633 C C . GLN A 1 76 ? 0.458 -2.409 -14.932 1.00 85.44 76 GLN A C 1
ATOM 635 O O . GLN A 1 76 ? 0.561 -3.260 -14.048 1.00 85.44 76 GLN A O 1
ATOM 640 N N . ALA A 1 77 ? 0.826 -1.141 -14.718 1.00 83.88 77 ALA A N 1
ATOM 641 C CA . ALA A 1 77 ? 1.379 -0.666 -13.448 1.00 83.88 77 ALA A CA 1
ATOM 642 C C . ALA A 1 77 ? 0.374 -0.814 -12.294 1.00 83.88 77 ALA A C 1
ATOM 644 O O . ALA A 1 77 ? 0.720 -1.247 -11.188 1.00 83.88 77 ALA A O 1
ATOM 645 N N . LYS A 1 78 ? -0.899 -0.502 -12.564 1.00 88.88 78 LYS A N 1
ATOM 646 C CA . LYS A 1 78 ? -1.999 -0.675 -11.606 1.00 88.88 78 LYS A CA 1
ATOM 647 C C . LYS A 1 78 ? -2.207 -2.144 -11.245 1.00 88.88 78 LYS A C 1
ATOM 649 O O . LYS A 1 78 ? -2.421 -2.457 -10.072 1.00 88.88 78 LYS A O 1
ATOM 654 N N . GLU A 1 79 ? -2.099 -3.047 -12.217 1.00 91.94 79 GLU A N 1
ATOM 655 C CA . GLU A 1 79 ? -2.214 -4.481 -11.967 1.00 91.94 79 GLU A CA 1
ATOM 656 C C . GLU A 1 79 ? -1.070 -5.010 -11.094 1.00 91.94 79 GLU A C 1
ATOM 658 O O . GLU A 1 79 ? -1.334 -5.696 -10.102 1.00 91.94 79 GLU A O 1
ATOM 663 N N . PHE A 1 80 ? 0.178 -4.620 -11.372 1.00 90.19 80 PHE A N 1
ATOM 664 C CA . PHE A 1 80 ? 1.317 -4.974 -10.521 1.00 90.19 80 PHE A CA 1
ATOM 665 C C . PHE A 1 80 ? 1.162 -4.442 -9.092 1.00 90.19 80 PHE A C 1
ATOM 667 O O . PHE A 1 80 ? 1.431 -5.168 -8.131 1.00 90.19 80 PHE A O 1
ATOM 674 N N . ARG A 1 81 ? 0.661 -3.210 -8.921 1.00 88.44 81 ARG A N 1
ATOM 675 C CA . ARG A 1 81 ? 0.370 -2.645 -7.593 1.00 88.44 81 ARG A CA 1
ATOM 676 C C . ARG A 1 81 ? -0.671 -3.483 -6.847 1.00 88.44 81 ARG A C 1
ATOM 678 O O . ARG A 1 81 ? -0.452 -3.827 -5.685 1.00 88.44 81 ARG A O 1
ATOM 685 N N . ARG A 1 82 ? -1.761 -3.864 -7.521 1.00 92.88 82 ARG A N 1
ATOM 686 C CA . ARG A 1 82 ? -2.821 -4.704 -6.943 1.00 92.88 82 ARG A CA 1
ATOM 687 C C . ARG A 1 82 ? -2.295 -6.081 -6.538 1.00 92.88 82 ARG A C 1
ATOM 689 O O . ARG A 1 82 ? -2.578 -6.539 -5.434 1.00 92.88 82 ARG A O 1
ATOM 696 N N . GLN A 1 83 ? -1.515 -6.732 -7.402 1.00 95.25 83 GLN A N 1
ATOM 697 C CA . GLN A 1 83 ? -0.911 -8.034 -7.099 1.00 95.25 83 GLN A CA 1
ATOM 698 C C . GLN A 1 83 ? 0.044 -7.947 -5.903 1.00 95.25 83 GLN A C 1
ATOM 700 O O . GLN A 1 83 ? 0.005 -8.799 -5.016 1.00 95.25 83 GLN A O 1
ATOM 705 N N . ARG A 1 84 ? 0.864 -6.893 -5.830 1.00 93.88 84 ARG A N 1
ATOM 706 C CA . ARG A 1 84 ? 1.786 -6.676 -4.709 1.00 93.88 84 ARG A CA 1
ATOM 707 C C . ARG A 1 84 ? 1.042 -6.514 -3.385 1.00 93.88 84 ARG A C 1
ATOM 709 O O . ARG A 1 84 ? 1.450 -7.104 -2.388 1.00 93.88 84 ARG A O 1
ATOM 716 N N . GLU A 1 85 ? -0.062 -5.770 -3.378 1.00 94.50 85 GLU A N 1
ATOM 717 C CA . GLU A 1 85 ? -0.897 -5.607 -2.186 1.00 94.50 85 GLU A CA 1
ATOM 718 C C . GLU A 1 85 ? -1.541 -6.932 -1.755 1.00 94.50 85 GLU A C 1
ATOM 720 O O . GLU A 1 85 ? -1.509 -7.282 -0.574 1.00 94.50 85 GLU A O 1
ATOM 725 N N . GLN A 1 86 ? -2.078 -7.705 -2.702 1.00 94.69 86 GLN A N 1
ATOM 726 C CA . GLN A 1 86 ? -2.646 -9.025 -2.416 1.00 94.69 86 GLN A CA 1
ATOM 727 C C . GLN A 1 86 ? -1.598 -9.980 -1.832 1.00 94.69 86 GLN A C 1
ATOM 729 O O . GLN A 1 86 ? -1.856 -10.623 -0.814 1.00 94.69 86 GLN A O 1
ATOM 734 N N . ASN A 1 87 ? -0.401 -10.023 -2.421 1.00 95.81 87 ASN A N 1
ATOM 735 C CA . ASN A 1 87 ? 0.709 -10.836 -1.922 1.00 95.81 87 ASN A CA 1
ATOM 736 C C . ASN A 1 87 ? 1.158 -10.394 -0.525 1.00 95.81 87 ASN A C 1
ATOM 738 O O . ASN A 1 87 ? 1.392 -11.235 0.338 1.00 95.81 87 ASN A O 1
ATOM 742 N N . HIS A 1 88 ? 1.220 -9.088 -0.269 1.00 96.38 88 HIS A N 1
ATOM 743 C CA . HIS A 1 88 ? 1.542 -8.554 1.051 1.00 96.38 88 HIS A CA 1
ATOM 744 C C . HIS A 1 88 ? 0.507 -8.968 2.107 1.00 96.38 88 HIS A C 1
ATOM 746 O O . HIS A 1 88 ? 0.876 -9.468 3.168 1.00 96.38 88 HIS A O 1
ATOM 752 N N . ARG A 1 89 ? -0.794 -8.841 1.805 1.00 94.56 89 ARG A N 1
ATOM 753 C CA . ARG A 1 89 ? -1.869 -9.292 2.706 1.00 94.56 89 ARG A CA 1
ATOM 754 C C . ARG A 1 89 ? -1.772 -10.789 2.987 1.00 94.56 89 ARG A C 1
ATOM 756 O O . ARG A 1 89 ? -1.907 -11.205 4.134 1.00 94.56 89 ARG A O 1
ATOM 763 N N . ARG A 1 90 ? -1.503 -11.592 1.955 1.00 95.00 90 ARG A N 1
ATOM 764 C CA . ARG A 1 90 ? -1.305 -13.037 2.093 1.00 95.00 90 ARG A CA 1
ATOM 765 C C . ARG A 1 90 ? -0.127 -13.364 3.010 1.00 95.00 90 ARG A C 1
ATOM 767 O O . ARG A 1 90 ? -0.292 -14.164 3.921 1.00 95.00 90 ARG A O 1
ATOM 774 N N . ASN A 1 91 ? 1.009 -12.697 2.816 1.00 94.81 91 ASN A N 1
ATOM 775 C CA . ASN A 1 91 ? 2.203 -12.879 3.637 1.00 94.81 91 ASN A CA 1
ATOM 776 C C . ASN A 1 91 ? 1.942 -12.509 5.110 1.00 94.81 91 ASN A C 1
ATOM 778 O O . ASN A 1 91 ? 2.280 -13.275 6.006 1.00 94.81 91 ASN A O 1
ATOM 782 N N . ILE A 1 92 ? 1.240 -11.402 5.385 1.00 92.50 92 ILE A N 1
ATOM 783 C CA . ILE A 1 92 ? 0.838 -11.046 6.761 1.00 92.50 92 ILE A CA 1
ATOM 784 C C . ILE A 1 92 ? -0.021 -12.149 7.389 1.00 92.50 92 ILE A C 1
ATOM 786 O O . ILE A 1 92 ? 0.184 -12.523 8.540 1.00 92.50 92 ILE A O 1
ATOM 790 N N . ILE A 1 93 ? -0.977 -12.698 6.640 1.00 89.19 93 ILE A N 1
ATOM 791 C CA . ILE A 1 93 ? -1.838 -13.765 7.155 1.00 89.19 93 ILE A CA 1
ATOM 792 C C . ILE A 1 93 ? -1.023 -15.036 7.417 1.00 89.19 93 ILE A C 1
ATOM 794 O O . ILE A 1 93 ? -1.166 -15.640 8.475 1.00 89.19 93 ILE A O 1
ATOM 798 N N . GLU A 1 94 ? -0.154 -15.440 6.496 1.00 90.12 94 GLU A N 1
ATOM 799 C CA . GLU A 1 94 ? 0.688 -16.633 6.646 1.00 90.12 94 GLU A CA 1
ATOM 800 C C . GLU A 1 94 ? 1.679 -16.492 7.809 1.00 90.12 94 GLU A C 1
ATOM 802 O O . GLU A 1 94 ? 1.786 -17.392 8.641 1.00 90.12 94 GLU A O 1
ATOM 807 N N . THR A 1 95 ? 2.319 -15.332 7.949 1.00 88.50 95 THR A N 1
ATOM 808 C CA . THR A 1 95 ? 3.181 -15.034 9.102 1.00 88.50 95 THR A CA 1
ATOM 809 C C . THR A 1 95 ? 2.390 -15.035 10.408 1.00 88.50 95 THR A C 1
ATOM 811 O O . THR A 1 95 ? 2.822 -15.675 11.362 1.00 88.50 95 THR A O 1
ATOM 814 N N . SER A 1 96 ? 1.193 -14.438 10.438 1.00 85.19 96 SER A N 1
ATOM 815 C CA . SER A 1 96 ? 0.316 -14.466 11.620 1.00 85.19 96 SER A CA 1
ATOM 816 C C . SER A 1 96 ? -0.183 -15.871 11.989 1.00 85.19 96 SER A C 1
ATOM 818 O O . SER A 1 96 ? -0.393 -16.154 13.166 1.00 85.19 96 SER A O 1
ATOM 820 N N . ARG A 1 97 ? -0.339 -16.773 11.009 1.00 86.38 97 ARG A N 1
ATOM 821 C CA . ARG A 1 97 ? -0.692 -18.186 11.239 1.00 86.38 97 ARG A CA 1
ATOM 822 C C . ARG A 1 97 ? 0.468 -18.990 11.818 1.00 86.38 97 ARG A C 1
ATOM 824 O O . ARG A 1 97 ? 0.232 -19.885 12.621 1.00 86.38 97 ARG A O 1
ATOM 831 N N . ASN A 1 98 ? 1.697 -18.681 11.407 1.00 85.25 98 ASN A N 1
ATOM 832 C CA . ASN A 1 98 ? 2.898 -19.361 11.891 1.00 85.25 98 ASN A CA 1
ATOM 833 C C . ASN A 1 98 ? 3.314 -18.880 13.289 1.00 85.25 98 ASN A C 1
ATOM 835 O O . ASN A 1 98 ? 3.948 -19.623 14.036 1.00 85.25 98 ASN A O 1
ATOM 839 N N . THR A 1 99 ? 2.963 -17.650 13.670 1.00 83.19 99 THR A N 1
ATOM 840 C CA . THR A 1 99 ? 3.169 -17.176 15.041 1.00 83.19 99 THR A CA 1
ATOM 841 C C . THR A 1 99 ? 2.178 -17.840 15.994 1.00 83.19 99 THR A C 1
ATOM 843 O O . THR A 1 99 ? 0.971 -17.796 15.763 1.00 83.19 99 THR A O 1
ATOM 846 N N . LYS A 1 100 ? 2.675 -18.421 17.096 1.00 81.38 100 LYS A N 1
ATOM 847 C CA . LYS A 1 100 ? 1.832 -18.984 18.163 1.00 81.38 100 LYS A CA 1
ATOM 848 C C . LYS A 1 100 ? 0.852 -17.914 18.644 1.00 81.38 100 LYS A C 1
ATOM 850 O O . LYS A 1 100 ? 1.276 -16.858 19.114 1.00 81.38 100 LYS A O 1
ATOM 855 N N . THR A 1 101 ? -0.446 -18.186 18.523 1.00 81.31 101 THR A N 1
ATOM 856 C CA . THR A 1 101 ? -1.502 -17.283 18.987 1.00 81.31 101 THR A CA 1
ATOM 857 C C . THR A 1 101 ? -1.319 -17.025 20.480 1.00 81.31 101 THR A C 1
ATOM 859 O O . THR A 1 101 ? -1.506 -17.922 21.303 1.00 81.31 101 THR A O 1
ATOM 862 N N . LYS A 1 102 ? -0.915 -15.802 20.831 1.00 81.88 102 LYS A N 1
ATOM 863 C CA . LYS A 1 102 ? -0.876 -15.337 22.215 1.00 81.88 102 LYS A CA 1
ATOM 864 C C . LYS A 1 102 ? -2.272 -14.833 22.556 1.00 81.88 102 LYS A C 1
ATOM 866 O O . LYS A 1 102 ? -2.651 -13.740 22.146 1.00 81.88 102 LYS A O 1
ATOM 871 N N . TRP A 1 103 ? -3.041 -15.656 23.256 1.00 84.06 103 TRP A N 1
ATOM 872 C CA . TRP A 1 103 ? -4.240 -15.186 23.935 1.00 84.06 103 TRP A CA 1
ATOM 873 C C . TRP A 1 103 ? -3.786 -14.251 25.053 1.00 84.06 103 TRP A C 1
ATOM 875 O O . TRP A 1 103 ? -2.931 -14.624 25.856 1.00 84.06 103 TRP A O 1
ATOM 885 N N . GLU A 1 104 ? -4.277 -13.015 25.054 1.00 80.31 104 GLU A N 1
ATOM 886 C CA . GLU A 1 104 ? -4.084 -12.140 26.206 1.00 80.31 104 GLU A CA 1
ATOM 887 C C . GLU A 1 104 ? -4.784 -12.806 27.396 1.00 80.31 104 GLU A C 1
ATOM 889 O O . GLU A 1 104 ? -5.969 -13.139 27.317 1.00 80.31 104 GLU A O 1
ATOM 894 N N . SER A 1 105 ? -4.031 -13.083 28.463 1.00 75.38 105 SER A N 1
ATOM 895 C CA . SER A 1 105 ? -4.613 -13.510 29.730 1.00 75.38 105 SER A CA 1
ATOM 896 C C . SER A 1 105 ? -5.463 -12.357 30.254 1.00 75.38 105 SER A C 1
ATOM 898 O O . SER A 1 105 ? -4.992 -11.225 30.337 1.00 75.38 105 SER A O 1
ATOM 900 N N . PHE A 1 106 ? -6.721 -12.644 30.575 1.00 64.19 106 PHE A N 1
ATOM 901 C CA . PHE A 1 106 ? -7.643 -11.679 31.181 1.00 64.19 106 PHE A CA 1
ATOM 902 C C . PHE A 1 106 ? -7.377 -11.459 32.677 1.00 64.19 106 PHE A C 1
ATOM 904 O O . PHE A 1 106 ? -8.106 -10.701 33.317 1.00 64.19 106 PHE A O 1
ATOM 911 N N . ASP A 1 107 ? -6.348 -12.109 33.222 1.00 60.28 107 ASP A N 1
ATOM 912 C CA . ASP A 1 107 ? -5.907 -11.924 34.595 1.00 60.28 107 ASP A CA 1
ATOM 913 C C . ASP A 1 107 ? -5.237 -10.553 34.710 1.00 60.28 107 ASP A C 1
ATOM 915 O O . ASP A 1 107 ? -4.069 -10.357 34.370 1.00 60.28 107 ASP A O 1
ATOM 919 N N . ASP A 1 108 ? -6.028 -9.583 35.162 1.00 54.75 108 ASP A N 1
ATOM 920 C CA . ASP A 1 108 ? -5.609 -8.244 35.578 1.00 54.75 108 ASP A CA 1
ATOM 921 C C . ASP A 1 108 ? -4.896 -8.353 36.947 1.00 54.75 108 ASP A C 1
ATOM 923 O O . ASP A 1 108 ? -5.249 -7.688 37.923 1.00 54.75 108 ASP A O 1
ATOM 927 N N . ASP A 1 109 ? -3.910 -9.250 37.043 1.00 47.09 109 ASP A N 1
ATOM 928 C CA . ASP A 1 109 ? -3.060 -9.379 38.217 1.00 47.09 109 ASP A CA 1
ATOM 929 C C . ASP A 1 109 ? -2.009 -8.273 38.158 1.00 47.09 109 ASP A C 1
ATOM 931 O O . ASP A 1 109 ? -0.958 -8.348 37.515 1.00 47.09 109 ASP A O 1
ATOM 935 N N . ASN A 1 110 ? -2.336 -7.191 38.861 1.00 49.97 110 ASN A N 1
ATOM 936 C CA . ASN A 1 110 ? -1.362 -6.258 39.396 1.00 49.97 110 ASN A CA 1
ATOM 937 C C . ASN A 1 110 ? -0.319 -7.068 40.173 1.00 49.97 110 ASN A C 1
ATOM 939 O O . ASN A 1 110 ? -0.594 -7.390 41.320 1.00 49.97 110 ASN A O 1
ATOM 943 N N . ASN A 1 111 ? 0.802 -7.444 39.549 1.00 45.38 111 ASN A N 1
ATOM 944 C CA . ASN A 1 111 ? 2.133 -7.673 40.138 1.00 45.38 111 ASN A CA 1
ATOM 945 C C . ASN A 1 111 ? 2.967 -8.588 39.226 1.00 45.38 111 ASN A C 1
ATOM 947 O O . ASN A 1 111 ? 2.857 -9.804 39.316 1.00 45.38 111 ASN A O 1
ATOM 951 N N . ALA A 1 112 ? 3.842 -8.010 38.401 1.00 38.50 112 ALA A N 1
ATOM 952 C CA . ALA A 1 112 ? 5.208 -8.506 38.184 1.00 38.50 112 ALA A CA 1
ATOM 953 C C . ALA A 1 112 ? 5.912 -7.610 37.160 1.00 38.50 112 ALA A C 1
ATOM 955 O O . ALA A 1 112 ? 5.673 -7.671 35.953 1.00 38.50 112 ALA A O 1
ATOM 956 N N . ALA A 1 113 ? 6.781 -6.749 37.680 1.00 45.59 113 ALA A N 1
ATOM 957 C CA . ALA A 1 113 ? 7.905 -6.229 36.929 1.00 45.59 113 ALA A CA 1
ATOM 958 C C . ALA A 1 113 ? 8.945 -7.347 36.713 1.00 45.59 113 ALA A C 1
ATOM 960 O O . ALA A 1 113 ? 8.992 -8.291 37.496 1.00 45.59 113 ALA A O 1
ATOM 961 N N . GLU A 1 114 ? 9.804 -7.138 35.704 1.00 46.28 114 GLU A N 1
ATOM 962 C CA . GLU A 1 114 ? 11.070 -7.850 35.429 1.00 46.28 114 GLU A CA 1
ATOM 963 C C . GLU A 1 114 ? 10.884 -9.245 34.797 1.00 46.28 114 GLU A C 1
ATOM 965 O O . GLU A 1 114 ? 10.159 -10.081 35.302 1.00 46.28 114 GLU A O 1
ATOM 970 N N . THR A 1 115 ? 11.473 -9.637 33.669 1.00 44.00 115 THR A N 1
ATOM 971 C CA . THR A 1 115 ? 12.622 -9.181 32.878 1.00 44.00 115 THR A CA 1
ATOM 972 C C . THR A 1 115 ? 12.480 -9.824 31.486 1.00 44.00 115 THR A C 1
ATOM 974 O O . THR A 1 115 ? 12.134 -10.997 31.373 1.00 44.00 115 THR A O 1
ATOM 977 N N . SER A 1 116 ? 12.736 -9.084 30.407 1.00 37.72 116 SER A N 1
ATOM 978 C CA . SER A 1 116 ? 13.503 -9.563 29.239 1.00 37.72 116 SER A CA 1
ATOM 979 C C . SER A 1 116 ? 13.508 -8.511 28.134 1.00 37.72 116 SER A C 1
ATOM 981 O O . SER A 1 116 ? 12.496 -7.929 27.747 1.00 37.72 116 SER A O 1
ATOM 983 N N . GLU A 1 117 ? 14.717 -8.241 27.674 1.00 46.53 117 GLU A N 1
ATOM 984 C CA . GLU A 1 117 ? 15.078 -7.244 26.689 1.00 46.53 117 GLU A CA 1
ATOM 985 C C . GLU A 1 117 ? 14.444 -7.528 25.318 1.00 46.53 117 GLU A C 1
ATOM 987 O O . GLU A 1 117 ? 14.485 -8.643 24.798 1.00 46.53 117 GLU A O 1
ATOM 992 N N . SER A 1 118 ? 13.935 -6.474 24.680 1.00 41.88 118 SER A N 1
ATOM 993 C CA . SER A 1 118 ? 14.336 -6.037 23.333 1.00 41.88 118 SER A CA 1
ATOM 994 C C . SER A 1 118 ? 13.173 -5.515 22.477 1.00 41.88 118 SER A C 1
ATOM 996 O O . SER A 1 118 ? 12.090 -6.088 22.391 1.00 41.88 118 SER A O 1
ATOM 998 N N . LYS A 1 119 ? 13.503 -4.430 21.765 1.00 38.88 119 LYS A N 1
ATOM 999 C CA . LYS A 1 119 ? 12.821 -3.841 20.602 1.00 38.88 119 LYS A CA 1
ATOM 1000 C C . LYS A 1 119 ? 11.593 -2.982 20.912 1.00 38.88 119 LYS A C 1
ATOM 1002 O O . LYS A 1 119 ? 10.437 -3.389 20.877 1.00 38.88 119 LYS A O 1
ATOM 1007 N N . THR A 1 120 ? 11.924 -1.714 21.129 1.00 47.84 120 THR A N 1
ATOM 1008 C CA . THR A 1 120 ? 11.152 -0.517 20.790 1.00 47.84 120 THR A CA 1
ATOM 1009 C C . THR A 1 120 ? 10.163 -0.716 19.631 1.00 47.84 120 THR A C 1
ATOM 1011 O O . THR A 1 120 ? 10.506 -0.587 18.460 1.00 47.84 120 THR A O 1
ATOM 1014 N N . ASN A 1 121 ? 8.893 -0.931 19.970 1.00 40.16 121 ASN A N 1
ATOM 1015 C CA . ASN A 1 121 ? 7.764 -0.593 19.110 1.00 40.16 121 ASN A CA 1
ATOM 1016 C C . ASN A 1 121 ? 7.194 0.750 19.597 1.00 40.16 121 ASN A C 1
ATOM 1018 O O . ASN A 1 121 ? 6.670 0.806 20.713 1.00 40.16 121 ASN A O 1
ATOM 1022 N N . PRO A 1 122 ? 7.237 1.841 18.810 1.00 49.56 122 PRO A N 1
ATOM 1023 C CA . PRO A 1 122 ? 6.515 3.061 19.142 1.00 49.56 122 PRO A CA 1
ATOM 1024 C C . PRO A 1 122 ? 5.047 2.856 18.751 1.00 49.56 122 PRO A C 1
ATOM 1026 O O . PRO A 1 122 ? 4.565 3.365 17.747 1.00 49.56 122 PRO A O 1
ATOM 1029 N N . GLY A 1 123 ? 4.331 2.027 19.504 1.00 46.09 123 GLY A N 1
ATOM 1030 C CA . GLY A 1 123 ? 2.997 1.593 19.118 1.00 46.09 123 GLY A CA 1
ATOM 1031 C C . GLY A 1 123 ? 2.164 1.272 20.337 1.00 46.09 123 GLY A C 1
ATOM 1032 O O . GLY A 1 123 ? 2.217 0.155 20.828 1.00 46.09 123 GLY A O 1
ATOM 1033 N N . LYS A 1 124 ? 1.350 2.251 20.745 1.00 46.34 124 LYS A N 1
ATOM 1034 C CA . LYS A 1 124 ? 0.379 2.226 21.855 1.00 46.34 124 LYS A CA 1
ATOM 1035 C C . LYS A 1 124 ? 0.968 2.622 23.207 1.00 46.34 124 LYS A C 1
ATOM 1037 O O . LYS A 1 124 ? 1.063 1.839 24.144 1.00 46.34 124 LYS A O 1
ATOM 1042 N N . LYS A 1 125 ? 1.215 3.928 23.350 1.00 43.84 125 LYS A N 1
ATOM 1043 C CA . LYS A 1 125 ? 0.972 4.575 24.641 1.00 43.84 125 LYS A CA 1
ATOM 1044 C C . LYS A 1 125 ? -0.492 4.294 24.985 1.00 43.84 125 LYS A C 1
ATOM 1046 O O . LYS A 1 125 ? -1.384 4.836 24.333 1.00 43.84 125 LYS A O 1
ATOM 1051 N N . ASN A 1 126 ? -0.732 3.425 25.962 1.00 42.72 126 ASN A N 1
ATOM 1052 C CA . ASN A 1 126 ? -2.016 3.314 26.643 1.00 42.72 126 ASN A CA 1
ATOM 1053 C C . ASN A 1 126 ? -2.257 4.637 27.371 1.00 42.72 126 ASN A C 1
ATOM 1055 O O . ASN A 1 126 ? -2.039 4.765 28.572 1.00 42.72 126 ASN A O 1
ATOM 1059 N N . TYR A 1 127 ? -2.654 5.660 26.616 1.00 46.53 127 TYR A N 1
ATOM 1060 C CA . TYR A 1 127 ? -3.056 6.936 27.166 1.00 46.53 127 TYR A CA 1
ATOM 1061 C C . TYR A 1 127 ? -4.451 6.712 27.747 1.00 46.53 127 TYR A C 1
ATOM 1063 O O . TYR A 1 127 ? -5.483 6.923 27.104 1.00 46.53 127 TYR A O 1
ATOM 1071 N N . LYS A 1 128 ? -4.491 6.197 28.978 1.00 52.06 128 LYS A N 1
ATOM 1072 C CA . LYS A 1 128 ? -5.668 6.285 29.836 1.00 52.06 128 LYS A CA 1
ATOM 1073 C C . LYS A 1 128 ? -5.804 7.772 30.164 1.00 52.06 128 LYS A C 1
ATOM 1075 O O . LYS A 1 128 ? -5.384 8.226 31.217 1.00 52.06 128 LYS A O 1
ATOM 1080 N N . GLU A 1 129 ? -6.323 8.544 29.204 1.00 51.62 129 GLU A N 1
AT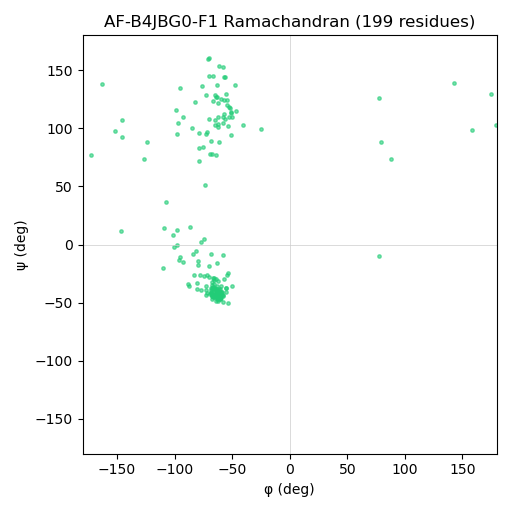OM 1081 C CA . GLU A 1 129 ? -6.632 9.963 29.366 1.00 51.62 129 GLU A CA 1
ATOM 1082 C C . GLU A 1 129 ? -7.813 10.055 30.329 1.00 51.62 129 GLU A C 1
ATOM 1084 O O . GLU A 1 129 ? -8.983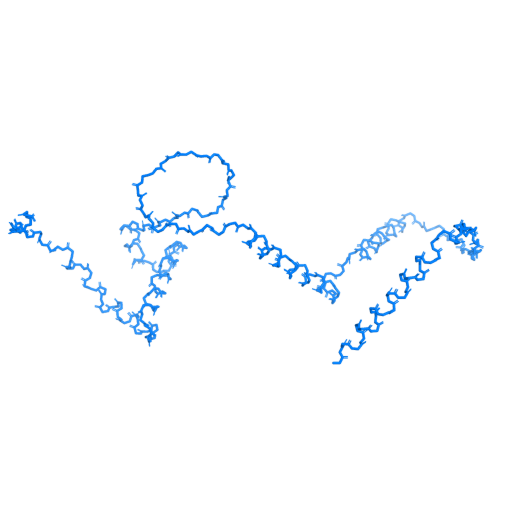 10.176 29.949 1.00 51.62 129 GLU A O 1
ATOM 1089 N N . THR A 1 130 ? -7.534 9.902 31.617 1.00 53.66 130 THR A N 1
ATOM 1090 C CA . THR A 1 130 ? -8.442 10.352 32.653 1.00 53.66 130 THR A CA 1
ATOM 1091 C C . THR A 1 130 ? -8.416 11.868 32.583 1.00 53.66 130 THR A C 1
ATOM 1093 O O . THR A 1 130 ? -7.582 12.510 33.214 1.00 53.66 130 THR A O 1
ATOM 1096 N N . MET A 1 131 ? -9.303 12.438 31.761 1.00 56.19 131 MET A N 1
ATOM 1097 C CA . MET A 1 131 ? -9.572 13.874 31.756 1.00 56.19 131 MET A CA 1
ATOM 1098 C C . MET A 1 131 ? -9.757 14.317 33.206 1.00 56.19 131 MET A C 1
ATOM 1100 O O . MET A 1 131 ? -10.688 13.859 33.884 1.00 56.19 131 MET A O 1
ATOM 1104 N N . THR A 1 132 ? -8.842 15.162 33.681 1.00 59.91 132 THR A N 1
ATOM 1105 C CA . THR A 1 132 ? -8.918 15.717 35.031 1.00 59.91 132 THR A CA 1
ATOM 1106 C C . THR A 1 132 ? -10.246 16.461 35.186 1.00 59.91 132 THR A C 1
ATOM 1108 O O . THR A 1 132 ? -10.839 16.939 34.213 1.00 59.91 132 THR A O 1
ATOM 1111 N N . SER A 1 133 ? -10.765 16.547 36.410 1.00 57.34 133 SER A N 1
ATOM 1112 C CA . SER A 1 133 ? -12.032 17.237 36.699 1.00 57.34 133 SER A CA 1
ATOM 1113 C C . SER A 1 133 ? -12.056 18.689 36.194 1.00 57.34 133 SER A C 1
ATOM 1115 O O . SER A 1 133 ? -13.127 19.187 35.853 1.00 57.34 133 SER A O 1
ATOM 1117 N N . LYS A 1 134 ? -10.887 19.333 36.065 1.00 57.19 134 LYS A N 1
ATOM 1118 C CA . LYS A 1 134 ? -10.718 20.675 35.487 1.00 57.19 134 LYS A CA 1
ATOM 1119 C C . LYS A 1 134 ? -11.029 20.709 33.988 1.00 57.19 134 LYS A C 1
ATOM 1121 O O . LYS A 1 134 ? -11.781 21.570 33.541 1.00 57.19 134 LYS A O 1
ATOM 1126 N N . THR A 1 135 ? -10.540 19.734 33.221 1.00 57.44 135 THR A N 1
ATOM 1127 C CA . THR A 1 135 ? -10.771 19.686 31.769 1.00 57.44 135 THR A CA 1
ATOM 1128 C C . THR A 1 135 ? -12.238 19.420 31.430 1.00 57.44 135 THR A C 1
ATOM 1130 O O . THR A 1 135 ? -12.751 19.964 30.460 1.00 57.44 135 THR A O 1
ATOM 1133 N N . LYS A 1 136 ? -12.957 18.657 32.267 1.00 60.44 136 LYS A N 1
ATOM 1134 C CA . LYS A 1 136 ? -14.405 18.435 32.098 1.00 60.44 136 LYS A CA 1
ATOM 1135 C C . LYS A 1 136 ? -15.227 19.723 32.224 1.00 60.44 136 LYS A C 1
ATOM 1137 O O . LYS A 1 136 ? -16.207 19.862 31.503 1.00 60.44 136 LYS A O 1
ATOM 1142 N N . ARG A 1 137 ? -14.829 20.647 33.111 1.00 57.53 137 ARG A N 1
ATOM 1143 C CA . ARG A 1 137 ? -15.500 21.950 33.271 1.00 57.53 137 ARG A CA 1
ATOM 1144 C C . ARG A 1 137 ? -15.200 22.883 32.099 1.00 57.53 137 ARG A C 1
ATOM 1146 O O . ARG A 1 137 ? -16.124 23.446 31.535 1.00 57.53 137 ARG A O 1
ATOM 1153 N N . SER A 1 138 ? -13.942 22.935 31.657 1.00 57.50 138 SER A N 1
ATOM 1154 C CA . SER A 1 138 ? -13.518 23.761 30.515 1.00 57.50 138 SER A CA 1
ATOM 1155 C C . SER A 1 138 ? -14.239 23.403 29.203 1.00 57.50 138 SER A C 1
ATOM 1157 O O . SER A 1 138 ? -14.598 24.293 28.437 1.00 57.50 138 SER A O 1
ATOM 1159 N N . ILE A 1 139 ? -14.544 22.119 28.971 1.00 60.47 139 ILE A N 1
ATOM 1160 C CA . ILE A 1 139 ? -15.332 21.672 27.804 1.00 60.47 139 ILE A CA 1
ATOM 1161 C C . ILE A 1 139 ? -16.759 22.253 27.812 1.00 60.47 139 ILE A C 1
ATOM 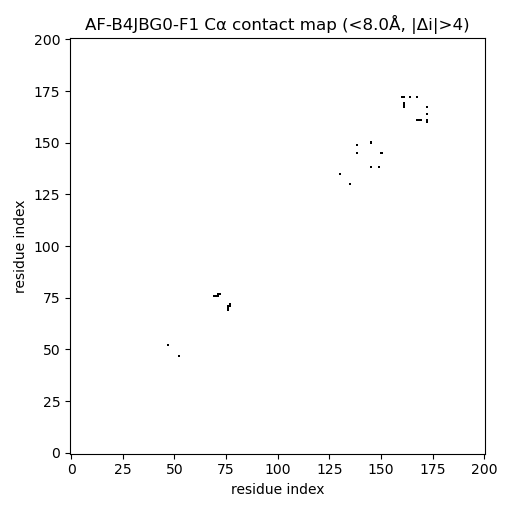1163 O O . ILE A 1 139 ? -17.333 22.473 26.747 1.00 60.47 139 ILE A O 1
ATOM 1167 N N . MET A 1 140 ? -17.342 22.496 28.992 1.00 61.72 140 MET A N 1
ATOM 1168 C CA . MET A 1 140 ? -18.696 23.049 29.117 1.00 61.72 140 MET A CA 1
ATOM 1169 C C . MET A 1 140 ? -18.748 24.568 28.910 1.00 61.72 140 MET A C 1
ATOM 1171 O O . MET A 1 140 ? -19.826 25.088 28.646 1.00 61.72 140 MET A O 1
ATOM 1175 N N . GLU A 1 141 ? -17.615 25.269 29.006 1.00 64.12 141 GLU A N 1
ATOM 1176 C CA . GLU A 1 141 ? -17.570 26.735 28.948 1.00 64.12 141 GLU A CA 1
ATOM 1177 C C . GLU A 1 141 ? -17.443 27.280 27.517 1.00 64.12 141 GLU A C 1
ATOM 1179 O O . GLU A 1 141 ? -18.029 28.316 27.225 1.00 64.12 141 GLU A O 1
ATOM 1184 N N . ASN A 1 142 ? -16.736 26.599 26.601 1.00 64.94 142 ASN A N 1
ATOM 1185 C CA . ASN A 1 142 ? -16.535 27.088 25.227 1.00 64.94 142 ASN A CA 1
ATOM 1186 C C . ASN A 1 142 ? -16.488 25.956 24.175 1.00 64.94 142 ASN A C 1
ATOM 1188 O O . ASN A 1 142 ? -15.410 25.441 23.865 1.00 64.94 142 ASN A O 1
ATOM 1192 N N . PRO A 1 143 ? -17.622 25.591 23.543 1.00 67.25 143 PRO A N 1
ATOM 1193 C CA . PRO A 1 143 ? -17.676 24.489 22.577 1.00 67.25 143 PRO A CA 1
ATOM 1194 C C . PRO A 1 143 ? -16.951 24.780 21.250 1.00 67.25 143 PRO A C 1
ATOM 1196 O O . PRO A 1 143 ? -16.623 23.848 20.520 1.00 67.25 143 PRO A O 1
ATOM 1199 N N . GLN A 1 144 ? -16.680 26.048 20.921 1.00 72.56 144 GLN A N 1
ATOM 1200 C CA . GLN A 1 144 ? -16.026 26.420 19.658 1.00 72.56 144 GLN A CA 1
ATOM 1201 C C . GLN A 1 144 ? -14.491 26.302 19.704 1.00 72.56 144 GLN A C 1
ATOM 1203 O O . GLN A 1 144 ? -13.871 25.996 18.689 1.00 72.56 144 GLN A O 1
ATOM 1208 N N . ASN A 1 145 ? -13.877 26.424 20.886 1.00 76.69 145 ASN A N 1
ATOM 1209 C CA . ASN A 1 145 ? -12.417 26.410 21.063 1.00 76.69 145 ASN A CA 1
ATOM 1210 C C . ASN A 1 145 ? -11.911 25.115 21.719 1.00 76.69 145 ASN A C 1
ATOM 1212 O O . ASN A 1 145 ? -10.986 25.134 22.525 1.00 76.69 145 ASN A O 1
ATOM 1216 N N . MET A 1 146 ? -12.526 23.974 21.394 1.00 76.94 146 MET A N 1
ATOM 1217 C CA . MET A 1 146 ? -12.097 22.686 21.946 1.00 76.94 146 MET A CA 1
ATOM 1218 C C . MET A 1 146 ? -10.823 22.176 21.272 1.00 76.94 146 MET A C 1
ATOM 1220 O O . MET A 1 146 ? -10.749 22.158 20.039 1.00 76.94 146 MET A O 1
ATOM 1224 N N . ASP A 1 147 ? -9.886 21.663 22.068 1.00 82.25 147 ASP A N 1
ATOM 1225 C CA . ASP A 1 147 ? -8.701 20.947 21.582 1.00 82.25 147 ASP A CA 1
ATOM 1226 C C . ASP A 1 147 ? -9.072 19.568 20.985 1.00 82.25 147 ASP A C 1
ATOM 1228 O O . ASP A 1 147 ? -10.144 19.009 21.251 1.00 82.25 147 ASP A O 1
ATOM 1232 N N . PHE A 1 148 ? -8.195 18.991 20.160 1.00 80.69 148 PHE A N 1
ATOM 1233 C CA . PHE A 1 148 ? -8.405 17.691 19.516 1.00 80.69 148 PHE A CA 1
ATOM 1234 C C . PHE A 1 148 ? -8.706 16.580 20.533 1.00 80.69 148 PHE A C 1
ATOM 1236 O O . PHE A 1 148 ? -9.617 15.772 20.322 1.00 80.69 148 PHE A O 1
ATOM 1243 N N . THR A 1 149 ? -7.995 16.577 21.661 1.00 79.31 149 THR A N 1
ATOM 1244 C CA . THR A 1 149 ? -8.182 15.622 22.766 1.00 79.31 149 THR A CA 1
ATOM 1245 C C . THR A 1 149 ? -9.601 15.696 23.344 1.00 79.31 149 THR A C 1
ATOM 1247 O O . THR A 1 149 ? -10.297 14.685 23.485 1.00 79.31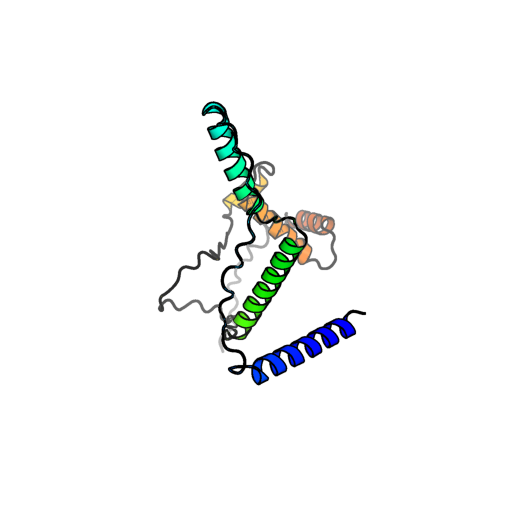 149 THR A O 1
ATOM 1250 N N . GLN A 1 150 ? -10.091 16.913 23.579 1.00 78.75 150 GLN A N 1
ATOM 1251 C CA . GLN A 1 150 ? -11.426 17.199 24.101 1.00 78.75 150 GLN A CA 1
ATOM 1252 C C . GLN A 1 150 ? -12.530 16.807 23.108 1.00 78.75 150 GLN A C 1
ATOM 1254 O O . GLN A 1 150 ? -13.510 16.157 23.485 1.00 78.75 150 GLN A O 1
ATOM 1259 N N . ARG A 1 151 ? -12.352 17.115 21.816 1.00 82.44 151 ARG A N 1
ATOM 1260 C CA . ARG A 1 151 ? -13.293 16.703 20.758 1.00 82.44 151 ARG A CA 1
ATOM 1261 C C . ARG A 1 151 ? -13.379 15.185 20.649 1.00 82.44 151 ARG A C 1
ATOM 1263 O O . ARG A 1 151 ? -14.475 14.633 20.551 1.00 82.44 151 ARG A O 1
ATOM 1270 N N . ASN A 1 152 ? -12.237 14.501 20.682 1.00 82.19 152 ASN A N 1
ATOM 1271 C CA . ASN A 1 152 ? -12.190 13.045 20.607 1.00 82.19 152 ASN A CA 1
ATOM 1272 C C . ASN A 1 152 ? -12.858 12.392 21.829 1.00 82.19 152 ASN A C 1
ATOM 1274 O O . ASN A 1 152 ? -13.594 11.412 21.696 1.00 82.19 152 ASN A O 1
ATOM 1278 N N . TYR A 1 153 ? -12.683 12.982 23.015 1.00 82.94 153 TYR A N 1
ATOM 1279 C CA . TYR A 1 153 ? -13.380 12.561 24.227 1.00 82.94 153 TYR A CA 1
ATOM 1280 C C . TYR A 1 153 ? -14.907 12.628 24.073 1.00 82.94 153 TYR A C 1
ATOM 1282 O O . TYR A 1 153 ? -15.590 11.639 24.357 1.00 82.94 153 TYR A O 1
ATOM 1290 N N . LEU A 1 154 ? -15.442 13.757 23.590 1.00 81.19 154 LEU A N 1
ATOM 1291 C CA . LEU A 1 154 ? -16.882 13.925 23.370 1.00 81.19 154 LEU A CA 1
ATOM 1292 C C . LEU A 1 154 ? -17.419 12.941 22.330 1.00 81.19 154 LEU A C 1
ATOM 1294 O O . LEU A 1 154 ? -18.418 12.273 22.595 1.00 81.19 154 LEU A O 1
ATOM 1298 N N . ARG A 1 155 ? -16.724 12.785 21.195 1.00 83.44 155 ARG A N 1
ATOM 1299 C CA . ARG A 1 155 ? -17.080 11.794 20.165 1.00 83.44 155 ARG A CA 1
ATOM 1300 C C . ARG A 1 155 ? -17.189 10.401 20.769 1.00 83.44 155 ARG A C 1
ATOM 1302 O O . ARG A 1 155 ? -18.221 9.759 20.631 1.00 83.44 155 ARG A O 1
ATOM 1309 N N . ARG A 1 156 ? -16.178 9.967 21.528 1.00 82.69 156 ARG A N 1
ATOM 1310 C CA . ARG A 1 156 ? -16.172 8.642 22.161 1.00 82.69 156 ARG A CA 1
ATOM 1311 C C . ARG A 1 156 ? -17.321 8.460 23.155 1.00 82.69 156 ARG A C 1
ATOM 1313 O O . ARG A 1 156 ? -17.891 7.374 23.228 1.00 82.69 156 ARG A O 1
ATOM 1320 N N . LYS A 1 157 ? -17.667 9.495 23.929 1.00 80.00 157 LYS A N 1
ATOM 1321 C CA . LYS A 1 157 ? -18.799 9.450 24.869 1.00 80.00 157 LYS A CA 1
ATOM 1322 C C . LYS A 1 157 ? -20.143 9.365 24.151 1.00 80.00 157 LYS A C 1
ATOM 1324 O O . LYS A 1 157 ? -20.950 8.523 24.532 1.00 80.00 157 LYS A O 1
ATOM 1329 N N . LEU A 1 158 ? -20.338 10.161 23.102 1.00 80.00 158 LEU A N 1
ATOM 1330 C CA . LEU A 1 158 ? -21.539 10.120 22.266 1.00 80.00 158 LEU A CA 1
ATOM 1331 C C . LEU A 1 158 ? -21.689 8.764 21.573 1.00 80.00 158 LEU A C 1
ATOM 1333 O O . LEU A 1 158 ? -22.735 8.136 21.689 1.00 80.00 158 LEU A O 1
ATOM 1337 N N . THR A 1 159 ? -20.628 8.263 20.935 1.00 83.06 159 THR A N 1
ATOM 1338 C CA . THR A 1 159 ? -20.633 6.939 20.301 1.00 83.06 159 THR A CA 1
ATOM 1339 C C . THR A 1 159 ? -20.957 5.847 21.311 1.00 83.06 159 THR A C 1
ATOM 1341 O O . THR A 1 159 ? -21.780 4.987 21.022 1.00 83.06 159 THR A O 1
ATOM 1344 N N . LYS A 1 160 ? -20.368 5.892 22.515 1.00 79.12 160 LYS A N 1
ATOM 1345 C CA . LYS A 1 160 ? -20.681 4.914 23.561 1.00 79.12 160 LYS A CA 1
ATOM 1346 C C . LYS A 1 160 ? -22.159 4.968 23.951 1.00 79.12 160 LYS A C 1
ATOM 1348 O O . LYS A 1 160 ? -22.765 3.911 24.030 1.00 79.12 160 LYS A O 1
ATOM 1353 N N . ALA A 1 161 ? -22.724 6.158 24.162 1.00 76.94 161 ALA A N 1
ATOM 1354 C CA . ALA A 1 161 ? -24.131 6.320 24.534 1.00 76.94 161 ALA A CA 1
ATOM 1355 C C . ALA A 1 161 ? -25.081 5.764 23.458 1.00 76.94 161 ALA A C 1
ATOM 1357 O O . ALA A 1 161 ? -25.972 4.978 23.772 1.00 76.94 161 ALA A O 1
ATOM 1358 N N . VAL A 1 162 ? -24.829 6.095 22.187 1.00 79.75 162 VAL A N 1
ATOM 1359 C CA . VAL A 1 162 ? -25.621 5.590 21.054 1.00 79.75 162 VAL A CA 1
ATOM 1360 C C . VAL A 1 162 ? -25.482 4.073 20.918 1.00 79.75 162 VAL A C 1
ATOM 1362 O O . VAL A 1 162 ? -26.475 3.379 20.767 1.00 79.75 162 VAL A O 1
ATOM 1365 N N . MET A 1 163 ? -24.269 3.526 21.028 1.00 77.44 163 MET A N 1
ATOM 1366 C CA . MET A 1 163 ? -24.060 2.079 20.896 1.00 77.44 163 MET A CA 1
ATOM 1367 C C . MET A 1 163 ? -24.631 1.267 22.062 1.00 77.44 163 MET A C 1
ATOM 1369 O O . MET A 1 163 ? -24.978 0.103 21.878 1.00 77.44 163 MET A O 1
ATOM 1373 N N . THR A 1 164 ? -24.725 1.846 23.264 1.00 75.44 164 THR A N 1
ATOM 1374 C CA . THR A 1 164 ? -25.344 1.163 24.409 1.00 75.44 164 THR A CA 1
ATOM 1375 C C . THR A 1 164 ? -26.860 1.043 24.285 1.00 75.44 164 THR A C 1
ATOM 1377 O O . THR A 1 164 ? -27.433 0.107 24.839 1.00 75.44 164 THR A O 1
ATOM 1380 N N . GLN A 1 165 ? -27.512 1.940 23.542 1.00 67.75 165 GLN A N 1
ATOM 1381 C CA . GLN A 1 165 ? -28.951 1.890 23.300 1.00 67.75 165 GLN A CA 1
ATOM 1382 C C . GLN A 1 165 ? -29.201 1.234 21.939 1.00 67.75 165 GLN A C 1
ATOM 1384 O O . GLN A 1 165 ? -29.130 1.870 20.894 1.00 67.75 165 GLN A O 1
ATOM 1389 N N . LYS A 1 166 ? -29.460 -0.080 21.947 1.00 60.84 166 LYS A N 1
ATOM 1390 C CA . LYS A 1 166 ? -29.468 -0.940 20.747 1.00 60.84 166 LYS A CA 1
ATOM 1391 C C . LYS A 1 166 ? -30.442 -0.543 19.622 1.00 60.84 166 LYS A C 1
ATOM 1393 O O . LYS A 1 166 ? -30.315 -1.135 18.562 1.00 60.84 166 LYS A O 1
ATOM 1398 N N . ASN A 1 167 ? -31.353 0.418 19.805 1.00 59.41 167 ASN A N 1
ATOM 1399 C CA . ASN A 1 167 ? -32.322 0.848 18.784 1.00 59.41 167 ASN A CA 1
ATOM 1400 C C . ASN A 1 167 ? -32.680 2.349 18.835 1.00 59.41 167 ASN A C 1
ATOM 1402 O O . ASN A 1 167 ? -33.635 2.766 18.181 1.00 59.41 167 ASN A O 1
ATOM 1406 N N . ASP A 1 168 ? -31.947 3.171 19.591 1.00 64.38 168 ASP A N 1
ATOM 1407 C CA . ASP A 1 168 ? -32.301 4.583 19.752 1.00 64.38 168 ASP A CA 1
ATOM 1408 C C . ASP A 1 168 ? -31.548 5.479 18.765 1.00 64.38 168 ASP A C 1
ATOM 1410 O O . ASP A 1 168 ? -30.337 5.370 18.558 1.00 64.38 168 ASP A O 1
ATOM 1414 N N . SER A 1 169 ? -32.284 6.400 18.138 1.00 78.56 169 SER A N 1
ATOM 1415 C CA . SER A 1 169 ? -31.689 7.433 17.286 1.00 78.56 169 SER A CA 1
ATOM 1416 C C . SER A 1 169 ? -30.736 8.323 18.096 1.00 78.56 169 SER A C 1
ATOM 1418 O O . SER A 1 169 ? -30.931 8.537 19.294 1.00 78.56 169 SER A O 1
ATOM 1420 N N . LEU A 1 170 ? -29.739 8.930 17.442 1.00 78.00 170 LEU A N 1
ATOM 1421 C CA . LEU A 1 170 ? -28.827 9.890 18.085 1.00 78.00 170 LEU A CA 1
ATOM 1422 C C . LEU A 1 170 ? -29.586 10.983 18.866 1.00 78.00 170 LEU A C 1
ATOM 1424 O O . LEU A 1 170 ? -29.150 11.396 19.937 1.00 78.00 170 LEU A O 1
ATOM 1428 N N . ASN A 1 171 ? -30.746 11.411 18.363 1.00 78.88 171 ASN A N 1
ATOM 1429 C CA . ASN A 1 171 ? -31.599 12.396 19.024 1.00 78.88 171 ASN A CA 1
ATOM 1430 C C . ASN A 1 171 ? -32.173 11.887 20.353 1.00 78.88 171 ASN A C 1
ATOM 1432 O O . ASN A 1 171 ? -32.215 12.649 21.319 1.00 78.88 171 ASN A O 1
ATOM 1436 N N . ALA A 1 172 ? -32.568 10.615 20.425 1.00 78.38 172 ALA A N 1
ATOM 1437 C CA . ALA A 1 172 ? -33.041 9.991 21.658 1.00 78.38 172 ALA A CA 1
ATOM 1438 C C . ALA A 1 172 ? -31.906 9.876 22.690 1.00 78.38 172 ALA A C 1
ATOM 1440 O O . ALA A 1 172 ? -32.086 10.291 23.834 1.00 78.38 172 ALA A O 1
ATOM 1441 N N . ALA A 1 173 ? -30.703 9.476 22.267 1.00 74.06 173 ALA A N 1
ATOM 1442 C CA . ALA A 1 173 ? -29.525 9.454 23.138 1.00 74.06 173 ALA A CA 1
ATOM 1443 C C . ALA A 1 173 ? -29.152 10.859 23.657 1.00 74.06 173 ALA A C 1
ATOM 1445 O O . ALA A 1 173 ? -28.830 11.032 24.832 1.00 74.06 173 ALA A O 1
ATOM 1446 N N . ILE A 1 174 ? -29.239 11.897 22.813 1.00 78.56 174 ILE A N 1
ATOM 1447 C CA . ILE A 1 174 ? -29.020 13.292 23.231 1.00 78.56 174 ILE A CA 1
ATOM 1448 C C . ILE A 1 174 ? -30.084 13.734 24.247 1.00 78.56 174 ILE A C 1
ATOM 1450 O O . ILE A 1 174 ? -29.745 14.391 25.234 1.00 78.56 174 ILE A O 1
ATOM 1454 N N . GLN A 1 175 ? -31.358 13.395 24.030 1.00 80.12 175 GLN A N 1
ATOM 1455 C CA . GLN A 1 175 ? -32.431 13.710 24.977 1.00 80.12 175 GLN A CA 1
ATOM 1456 C C . GLN A 1 175 ? -32.246 12.989 26.315 1.00 80.12 175 GLN A C 1
ATOM 1458 O O . GLN A 1 175 ? -32.425 13.611 27.361 1.00 80.12 175 GLN A O 1
ATOM 1463 N N . ASP A 1 176 ? -31.840 11.722 26.297 1.00 72.12 176 ASP A N 1
ATOM 1464 C CA . ASP A 1 176 ? -31.563 10.946 27.504 1.00 72.12 176 ASP A CA 1
ATOM 1465 C C . ASP A 1 176 ? -30.375 11.523 28.286 1.00 72.12 176 ASP A C 1
ATOM 1467 O O . ASP A 1 176 ? -30.474 11.783 29.487 1.00 72.12 176 ASP A O 1
ATOM 1471 N N . MET A 1 177 ? -29.282 11.865 27.596 1.00 73.19 177 MET A N 1
ATOM 1472 C CA . MET A 1 177 ? -28.160 12.562 28.227 1.00 73.19 177 MET A CA 1
ATOM 1473 C C . MET A 1 177 ? -28.584 13.902 28.833 1.00 73.19 177 MET A C 1
ATOM 1475 O O . MET A 1 177 ? -28.150 14.219 29.935 1.00 73.19 177 MET A O 1
ATOM 1479 N N . LYS A 1 178 ? -29.446 14.682 28.165 1.00 75.88 178 LYS A N 1
ATOM 1480 C CA . LYS A 1 178 ? -29.977 15.940 28.720 1.00 75.88 178 LYS A CA 1
ATOM 1481 C C . LYS A 1 178 ? -30.838 15.705 29.964 1.00 75.88 178 LYS A C 1
ATOM 1483 O O . LYS A 1 178 ? -30.705 16.446 30.932 1.00 75.88 178 LYS A O 1
ATOM 1488 N N . ARG A 1 179 ? -31.686 14.670 29.965 1.00 75.69 179 ARG A N 1
ATOM 1489 C CA . ARG A 1 179 ? -32.534 14.302 31.114 1.00 75.69 179 ARG A CA 1
ATOM 1490 C C . ARG A 1 179 ? -31.711 13.819 32.311 1.00 75.69 179 ARG A C 1
ATOM 1492 O O . ARG A 1 179 ? -32.052 14.125 33.452 1.00 75.69 179 ARG A O 1
ATOM 1499 N N . ASN A 1 180 ? -30.616 13.105 32.056 1.00 65.81 180 ASN A N 1
ATOM 1500 C CA . ASN A 1 180 ? -29.764 12.524 33.094 1.00 65.81 180 ASN A CA 1
ATOM 1501 C C . ASN A 1 180 ? -28.590 13.427 33.515 1.00 65.81 180 ASN A C 1
ATOM 1503 O O . ASN A 1 180 ? -28.028 13.217 34.590 1.00 65.81 180 ASN A O 1
ATOM 1507 N N . ALA A 1 181 ? -28.250 14.466 32.743 1.00 61.56 181 ALA A N 1
ATOM 1508 C CA . ALA A 1 181 ? -27.166 15.405 33.056 1.00 61.56 181 ALA A CA 1
ATOM 1509 C C . ALA A 1 181 ? -27.334 16.091 34.425 1.00 61.56 181 ALA A C 1
ATOM 1511 O O . ALA A 1 181 ? -26.342 16.365 35.096 1.00 61.56 181 ALA A O 1
ATOM 1512 N N . CYS A 1 182 ? -28.571 16.296 34.887 1.00 53.19 182 CYS A N 1
ATOM 1513 C CA . CYS A 1 182 ? -28.851 16.920 36.184 1.00 53.19 182 CYS A CA 1
ATOM 1514 C C . CYS A 1 182 ? -28.819 15.947 37.378 1.00 53.19 182 CYS A C 1
ATOM 1516 O O . CYS A 1 182 ? -28.889 16.394 38.522 1.00 53.19 182 CYS A O 1
ATOM 1518 N N . LYS A 1 183 ? -28.720 14.627 37.157 1.00 53.41 183 LYS A N 1
ATOM 1519 C CA . LYS A 1 183 ? -28.786 13.623 38.240 1.00 53.41 183 LYS A CA 1
ATOM 1520 C C . LYS A 1 183 ? -27.419 13.165 38.755 1.00 53.41 183 LYS A C 1
ATOM 1522 O O . LYS A 1 183 ? -27.330 12.604 39.840 1.00 53.41 183 LYS A O 1
ATOM 1527 N N . VAL A 1 184 ? -26.337 13.473 38.038 1.00 50.28 184 VAL A N 1
ATOM 1528 C CA . VAL A 1 184 ? -24.980 12.976 38.350 1.00 50.28 184 VAL A CA 1
ATOM 1529 C C . VAL A 1 184 ? -24.400 13.553 39.659 1.00 50.28 184 VAL A C 1
ATOM 1531 O O . VAL A 1 184 ? -23.376 13.074 40.134 1.00 50.28 184 VAL A O 1
ATOM 1534 N N . HIS A 1 185 ? -25.056 14.532 40.294 1.00 47.97 185 HIS A N 1
ATOM 1535 C CA . HIS A 1 185 ? -24.557 15.174 41.516 1.00 47.97 185 HIS A CA 1
ATOM 1536 C C . HIS A 1 185 ? -25.182 14.711 42.843 1.00 47.97 185 HIS A C 1
ATOM 1538 O O . HIS A 1 185 ? -24.740 15.201 43.880 1.00 47.97 185 HIS A O 1
ATOM 1544 N N . LYS A 1 186 ? -26.161 13.791 42.859 1.00 47.50 186 LYS A N 1
ATOM 1545 C CA . LYS A 1 186 ? -26.822 13.380 44.120 1.00 47.50 186 LYS A CA 1
ATOM 1546 C C . LYS A 1 186 ? -26.509 11.962 44.611 1.00 47.50 186 LYS A C 1
ATOM 1548 O O . LYS A 1 186 ? -26.585 11.737 45.813 1.00 47.50 186 LYS A O 1
ATOM 1553 N N . ASP A 1 187 ? -26.037 11.057 43.754 1.00 47.16 187 ASP A N 1
ATOM 1554 C CA . ASP A 1 187 ? -25.951 9.630 44.123 1.00 47.16 187 ASP A CA 1
ATOM 1555 C C . ASP A 1 187 ? -24.543 9.141 44.532 1.00 47.16 187 ASP A C 1
ATOM 1557 O O . ASP A 1 187 ? -24.342 7.948 44.739 1.00 47.16 187 ASP A O 1
ATOM 1561 N N . GLN A 1 188 ? -23.554 10.034 44.691 1.00 48.16 188 GLN A N 1
ATOM 1562 C CA . GLN A 1 188 ? -22.202 9.667 45.169 1.00 48.16 188 GLN A CA 1
ATOM 1563 C C . GLN A 1 188 ? -21.955 9.895 46.669 1.00 48.16 188 GLN A C 1
ATOM 1565 O O . GLN A 1 188 ? -20.820 9.789 47.125 1.00 48.16 188 GLN A O 1
ATOM 1570 N N . ILE A 1 189 ? -22.996 10.149 47.465 1.00 46.69 189 ILE A N 1
ATOM 1571 C CA . ILE A 1 189 ? -22.896 10.098 48.929 1.00 46.69 189 ILE A CA 1
ATOM 1572 C C . ILE A 1 189 ? -23.989 9.162 49.442 1.00 46.69 189 ILE A C 1
ATOM 1574 O O . ILE A 1 189 ? -24.997 9.597 49.988 1.00 46.69 189 ILE A O 1
ATOM 1578 N N . GLN A 1 190 ? -23.806 7.855 49.256 1.00 46.16 190 GLN A N 1
ATOM 1579 C CA . GLN A 1 190 ? -24.437 6.916 50.179 1.00 46.16 190 GLN A CA 1
ATOM 1580 C C . GLN A 1 190 ? -23.538 6.817 51.419 1.00 46.16 190 GLN A C 1
ATOM 1582 O O . GLN A 1 190 ? -22.350 6.516 51.269 1.00 46.16 190 GLN A O 1
ATOM 1587 N N . PRO A 1 191 ? -24.035 7.097 52.638 1.00 46.88 191 PRO A N 1
ATOM 1588 C CA . PRO A 1 191 ? -23.244 6.886 53.841 1.00 46.88 191 PRO A CA 1
ATOM 1589 C C . PRO A 1 191 ? -22.970 5.387 54.003 1.00 46.88 191 PRO A C 1
ATOM 1591 O O . PRO A 1 191 ? -23.895 4.575 53.973 1.00 46.88 191 PRO A O 1
ATOM 1594 N N . LEU A 1 192 ? -21.697 5.018 54.190 1.00 47.56 192 LEU A N 1
ATOM 1595 C CA . LEU A 1 192 ? -21.312 3.675 54.628 1.00 47.56 192 LEU A CA 1
ATOM 1596 C C . LEU A 1 192 ? -22.123 3.312 55.882 1.00 47.56 192 LEU A C 1
ATOM 1598 O O . LEU A 1 192 ? -21.949 3.918 56.942 1.00 47.56 192 LEU A O 1
ATOM 1602 N N . ASN A 1 193 ? -23.000 2.318 55.764 1.00 52.47 193 ASN A N 1
ATOM 1603 C CA . ASN A 1 193 ? -23.730 1.762 56.893 1.00 52.47 193 ASN A CA 1
ATOM 1604 C C . ASN A 1 193 ? -22.750 0.979 57.785 1.00 52.47 193 ASN A C 1
ATOM 1606 O O . ASN A 1 193 ? -22.279 -0.095 57.413 1.00 52.47 193 ASN A O 1
ATOM 1610 N N . LYS A 1 194 ? -22.433 1.528 58.964 1.00 53.72 194 LYS A N 1
ATOM 1611 C CA . LYS A 1 194 ? -21.463 0.968 59.923 1.00 53.72 194 LYS A CA 1
ATOM 1612 C C . LYS A 1 194 ? -21.974 -0.260 60.702 1.00 53.72 194 LYS A C 1
ATOM 1614 O O . LYS A 1 194 ? -21.253 -0.753 61.562 1.00 53.72 194 LYS A O 1
ATOM 1619 N N . ASN A 1 195 ? -23.172 -0.778 60.412 1.00 54.91 195 ASN A N 1
ATOM 1620 C CA . ASN A 1 195 ? -23.817 -1.808 61.239 1.00 54.91 195 ASN A CA 1
ATOM 1621 C C . ASN A 1 195 ? -23.891 -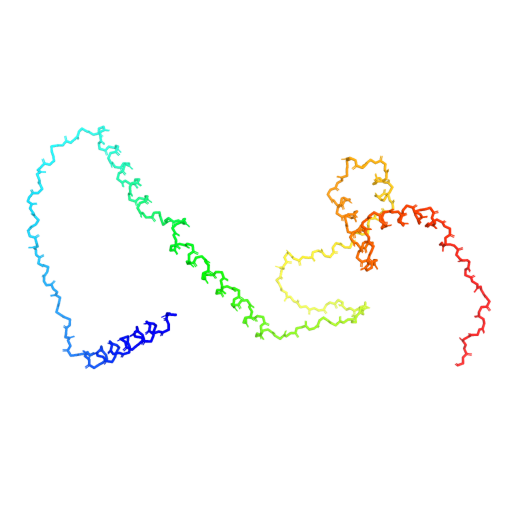3.218 60.625 1.00 54.91 195 ASN A C 1
ATOM 1623 O O . ASN A 1 195 ? -24.596 -4.070 61.164 1.00 54.91 195 ASN A O 1
ATOM 1627 N N . ASN A 1 196 ? -23.159 -3.528 59.550 1.00 54.66 196 ASN A N 1
ATOM 1628 C CA . ASN A 1 196 ? -23.137 -4.899 59.020 1.00 54.66 196 ASN A CA 1
ATOM 1629 C C . ASN A 1 196 ? -22.211 -5.810 59.849 1.00 54.66 196 ASN A C 1
ATOM 1631 O O . ASN A 1 196 ? -21.052 -6.034 59.513 1.00 54.66 196 ASN A O 1
ATOM 1635 N N . LYS A 1 197 ? -22.752 -6.331 60.958 1.00 56.72 197 LYS A N 1
ATOM 1636 C CA . LYS A 1 197 ? -22.107 -7.266 61.899 1.00 56.72 197 LYS A CA 1
ATOM 1637 C C . LYS A 1 197 ? -22.245 -8.750 61.525 1.00 56.72 197 LYS A C 1
ATOM 1639 O O . LYS A 1 197 ? -21.972 -9.609 62.354 1.00 56.72 197 LYS A O 1
ATOM 1644 N N . PHE A 1 198 ? -22.638 -9.074 60.296 1.00 53.56 198 PHE A N 1
ATOM 1645 C CA . PHE A 1 198 ? -22.798 -10.461 59.855 1.00 53.56 198 PHE A CA 1
ATOM 1646 C C . PHE A 1 198 ? -21.959 -10.735 58.617 1.00 53.56 198 PHE A C 1
ATOM 1648 O O . PHE A 1 198 ? -22.432 -10.578 57.495 1.00 53.56 198 PHE A O 1
ATOM 1655 N N . ARG A 1 199 ? -20.705 -11.129 58.847 1.00 48.25 199 ARG A N 1
ATOM 1656 C CA . ARG A 1 199 ? -19.920 -12.035 57.994 1.00 48.25 199 ARG A CA 1
ATOM 1657 C C . ARG A 1 199 ? -18.616 -12.367 58.718 1.00 48.25 199 ARG A C 1
ATOM 1659 O O . ARG A 1 199 ? -17.581 -11.790 58.433 1.00 48.25 199 ARG A O 1
ATOM 1666 N N . ASN A 1 200 ? -18.731 -13.254 59.699 1.00 41.50 200 ASN A N 1
ATOM 1667 C CA . ASN A 1 200 ? -17.682 -14.167 60.138 1.00 41.50 200 ASN A CA 1
ATOM 1668 C C . ASN A 1 200 ? -18.405 -15.444 60.570 1.00 41.50 200 ASN A C 1
ATOM 1670 O O . ASN A 1 200 ? -19.149 -15.412 61.547 1.00 41.50 200 ASN A O 1
ATOM 1674 N N . ASN A 1 201 ? -18.271 -16.480 59.748 1.00 40.22 201 ASN A N 1
ATOM 1675 C CA . ASN A 1 201 ? -18.209 -17.904 60.074 1.00 40.22 201 ASN A CA 1
ATOM 1676 C C . ASN A 1 201 ? -17.797 -18.629 58.794 1.00 40.22 201 ASN A C 1
ATOM 1678 O O . ASN A 1 201 ? -18.444 -18.361 57.754 1.00 40.22 201 ASN A O 1
#

Secondary structure (DSSP, 8-state):
-THHHHHHHHHHHHHHHHHHHHTTTTS----------------------HHHHHHHHHHHHHHHHHHSS--TTSHHHHHHHHHHHHHHHHHHHHHHHHS---PPP---------------------------HHHHHHHHH-GGG--HHHHHHHHHHHHHHHHHSTT--HHHHHHHHHHHTTTTTTTT-----TT------